Protein AF-A0A2P4XXF3-F1 (afdb_monomer_lite)

Radius of gyration: 25.05 Å; chains: 1; bounding box: 66×56×61 Å

InterPro domains:
  IPR052727 Rab4/Rab5 effector domain-containing protein [PTHR13510] (3-228)

Sequence (342 aa):
VMPSLEDPFRSLVVKWMELDIPFNSTGLIKNRDYIYLEGIGIVKNAAGERFGYSLLHSVNFPQTHALPNRVRGNISFIAYWRQINSNTMEMYATGIIDPVDDGLVRKLVLPVVATLFLGSLDYAYCGQMRKLSFMLERRYAESKTRGAPNKKSTCVTCSAPITGRRLGDFGKSNSTCKLCFGFVCHACKIVRKLTFVDPDLQMTQRKVTFCTGCISEVTSMSAIDIARAKAPNKKSTCVTCSAPITGRRLGDFGKSNSTCKLCFGFVCHACKIVRKLTFVDPDLQMTQRKVTFCTGCISEVTSMSAIDIARAKLLSMKSDTNSS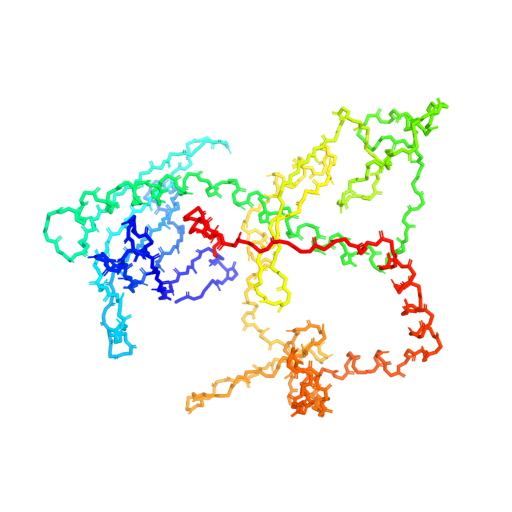GATGYSSSSNLSDISYCG

pLDDT: mean 74.83, std 18.09, range [19.97, 93.81]

Structure (mmCIF, N/CA/C/O backbone):
data_AF-A0A2P4XXF3-F1
#
_entry.id   AF-A0A2P4XXF3-F1
#
loop_
_atom_site.group_PDB
_atom_site.id
_atom_site.type_symbol
_atom_site.label_atom_id
_atom_site.label_alt_id
_atom_site.label_comp_id
_atom_site.label_asym_id
_atom_site.label_entity_id
_atom_site.label_seq_id
_atom_site.pdbx_PDB_ins_code
_atom_site.Cartn_x
_atom_site.Cartn_y
_atom_site.Cartn_z
_atom_site.occupancy
_atom_site.B_iso_or_equiv
_atom_site.auth_seq_id
_atom_site.auth_comp_id
_atom_site.auth_asym_id
_atom_site.auth_atom_id
_atom_site.pdbx_PDB_model_num
ATOM 1 N N . VAL A 1 1 ? -0.485 -13.111 -11.564 1.00 74.81 1 VAL A N 1
ATOM 2 C CA . VAL A 1 1 ? -0.921 -14.003 -10.458 1.00 74.81 1 VAL A CA 1
ATOM 3 C C . VAL A 1 1 ? -1.674 -13.158 -9.450 1.00 74.81 1 VAL A C 1
ATOM 5 O O . VAL A 1 1 ? -1.174 -12.101 -9.092 1.00 74.81 1 VAL A O 1
ATOM 8 N N . MET A 1 2 ? -2.879 -13.571 -9.056 1.00 73.00 2 MET A N 1
ATOM 9 C CA . MET A 1 2 ? -3.703 -12.819 -8.100 1.00 73.00 2 MET A CA 1
ATOM 10 C C . MET A 1 2 ? -3.580 -13.418 -6.694 1.00 73.00 2 MET A C 1
ATOM 12 O O . MET A 1 2 ? -3.470 -14.646 -6.606 1.00 73.00 2 MET A O 1
ATOM 16 N N . PRO A 1 3 ? -3.679 -12.593 -5.635 1.00 75.31 3 PRO A N 1
ATOM 17 C CA . PRO A 1 3 ? -3.774 -13.069 -4.259 1.00 75.31 3 PRO A CA 1
ATOM 18 C C . PRO A 1 3 ? -4.882 -14.109 -4.060 1.00 75.31 3 PRO A C 1
ATOM 20 O O . PRO A 1 3 ? -5.933 -14.038 -4.707 1.00 75.31 3 PRO A O 1
ATOM 23 N N . SER A 1 4 ? -4.661 -15.059 -3.150 1.00 77.12 4 SER A N 1
ATOM 24 C CA . SER A 1 4 ? -5.662 -16.054 -2.739 1.00 77.12 4 SER A CA 1
ATOM 25 C C . SER A 1 4 ? -5.891 -16.038 -1.226 1.00 77.12 4 SER A C 1
ATOM 27 O O . SER A 1 4 ? -5.297 -15.241 -0.508 1.00 77.12 4 SER A O 1
ATOM 29 N N . LEU A 1 5 ? -6.787 -16.889 -0.721 1.00 79.94 5 LEU A N 1
ATOM 30 C CA . LEU A 1 5 ? -7.007 -17.006 0.726 1.00 79.94 5 LEU A CA 1
ATOM 31 C C . LEU A 1 5 ? -5.813 -17.679 1.423 1.00 79.94 5 LEU A C 1
ATOM 33 O O . LEU A 1 5 ? -5.461 -17.323 2.550 1.00 79.94 5 LEU A O 1
ATOM 37 N N . GLU A 1 6 ? -5.185 -18.633 0.742 1.00 83.25 6 GLU A N 1
ATOM 38 C CA . GLU A 1 6 ? -3.998 -19.354 1.196 1.00 83.25 6 GLU A CA 1
ATOM 39 C C . GLU A 1 6 ? -2.783 -18.421 1.190 1.00 83.25 6 GLU A C 1
ATOM 41 O O . GLU A 1 6 ? -2.137 -18.253 2.226 1.00 83.25 6 GLU A O 1
ATOM 46 N N . ASP A 1 7 ? -2.571 -17.731 0.062 1.00 82.38 7 ASP A N 1
ATOM 47 C CA . ASP A 1 7 ? -1.461 -16.807 -0.175 1.00 82.38 7 ASP A CA 1
ATOM 48 C C . ASP A 1 7 ? -1.973 -15.374 -0.463 1.00 82.38 7 ASP A C 1
ATOM 50 O O . ASP A 1 7 ? -1.936 -14.901 -1.607 1.00 82.38 7 ASP A O 1
ATOM 54 N N . PRO A 1 8 ? -2.446 -14.628 0.553 1.00 83.25 8 PRO A N 1
ATOM 55 C CA . PRO A 1 8 ? -3.095 -13.324 0.361 1.00 83.25 8 PRO A CA 1
ATOM 56 C C . PRO A 1 8 ? -2.130 -12.185 0.020 1.00 83.25 8 PRO A C 1
ATOM 58 O O . PRO A 1 8 ? -2.564 -11.109 -0.382 1.00 83.25 8 PRO A O 1
ATOM 61 N N . PHE A 1 9 ? -0.824 -12.409 0.167 1.00 85.50 9 PHE A N 1
ATOM 62 C CA . PHE A 1 9 ? 0.217 -11.443 -0.196 1.00 85.50 9 PHE A CA 1
ATOM 63 C C . PHE A 1 9 ? 0.943 -11.802 -1.492 1.00 85.50 9 PHE A C 1
ATOM 65 O O . PHE A 1 9 ? 1.802 -11.044 -1.928 1.00 85.50 9 PHE A O 1
ATOM 72 N N . ARG A 1 10 ? 0.627 -12.949 -2.108 1.00 86.81 10 ARG A N 1
ATOM 73 C CA . ARG A 1 10 ? 1.283 -13.379 -3.340 1.00 86.81 10 ARG A CA 1
ATOM 74 C C . ARG A 1 10 ? 0.616 -12.716 -4.532 1.00 86.81 10 ARG A C 1
ATOM 76 O O . ARG A 1 10 ? -0.515 -13.047 -4.885 1.00 86.81 10 ARG A O 1
ATOM 83 N N . SER A 1 11 ? 1.332 -11.818 -5.189 1.00 83.56 11 SER A N 1
ATOM 84 C CA . SER A 1 11 ? 0.868 -11.213 -6.431 1.00 83.56 11 SER A CA 1
ATOM 85 C C . SER A 1 11 ? 1.983 -11.176 -7.469 1.00 83.56 11 SER A C 1
ATOM 87 O O . SER A 1 11 ? 3.171 -11.235 -7.157 1.00 83.56 11 SER A O 1
ATOM 89 N N . LEU A 1 12 ? 1.566 -11.169 -8.732 1.00 83.50 12 LEU A N 1
ATOM 90 C CA . LEU A 1 12 ? 2.440 -10.945 -9.874 1.00 83.50 12 LEU A CA 1
ATOM 91 C C . LEU A 1 12 ? 1.660 -10.113 -10.882 1.00 83.50 12 LEU A C 1
ATOM 93 O O . LEU A 1 12 ? 0.684 -10.620 -11.455 1.00 83.50 12 LEU A O 1
ATOM 97 N N . VAL A 1 13 ? 2.050 -8.859 -11.056 1.00 81.88 13 VAL A N 1
ATOM 98 C CA . VAL A 1 13 ? 1.306 -7.864 -11.833 1.00 81.88 13 VAL A CA 1
ATOM 99 C C . VAL A 1 13 ? 2.236 -7.124 -12.783 1.00 81.88 13 VAL A C 1
ATOM 101 O O . VAL A 1 13 ? 3.409 -6.944 -12.486 1.00 81.88 13 VAL A O 1
ATOM 104 N N . VAL A 1 14 ? 1.714 -6.700 -13.932 1.00 82.44 14 VAL A N 1
ATOM 105 C CA . VAL A 1 14 ? 2.425 -5.768 -14.813 1.00 82.44 14 VAL A CA 1
ATOM 106 C C . VAL A 1 14 ? 1.998 -4.359 -14.433 1.00 82.44 14 VAL A C 1
ATOM 108 O O . VAL A 1 14 ? 0.800 -4.088 -14.326 1.00 82.44 14 VAL A O 1
ATOM 111 N N . LYS A 1 15 ? 2.971 -3.479 -14.222 1.00 82.62 15 LYS A N 1
ATOM 112 C CA . LYS A 1 15 ? 2.767 -2.075 -13.881 1.00 82.62 15 LYS A CA 1
ATOM 113 C C . LYS A 1 15 ? 3.472 -1.185 -14.894 1.00 82.62 15 LYS A C 1
ATOM 115 O O . LYS A 1 15 ? 4.491 -1.557 -15.473 1.00 82.62 15 LYS A O 1
ATOM 120 N N . TRP A 1 16 ? 2.908 0.001 -15.070 1.00 86.06 16 TRP A N 1
ATOM 121 C CA . TRP A 1 16 ? 3.552 1.120 -15.737 1.00 86.06 16 TRP A CA 1
ATOM 122 C C . TRP A 1 16 ? 3.805 2.202 -14.691 1.00 86.06 16 TRP A C 1
ATOM 124 O O . TRP A 1 16 ? 2.937 2.465 -13.857 1.00 86.06 16 TRP A O 1
ATOM 134 N N . MET A 1 17 ? 4.991 2.797 -14.718 1.00 83.69 17 MET A N 1
ATOM 135 C CA . MET A 1 17 ? 5.335 3.954 -13.897 1.00 83.69 17 MET A CA 1
ATOM 136 C C . MET A 1 17 ? 6.048 4.998 -14.741 1.00 83.69 17 MET A C 1
ATOM 138 O O . MET A 1 17 ? 6.745 4.664 -15.696 1.00 83.69 17 MET A O 1
ATOM 142 N N . GLU A 1 18 ? 5.934 6.249 -14.326 1.00 85.94 18 GLU A N 1
ATOM 143 C CA . GLU A 1 18 ? 6.691 7.362 -14.875 1.00 85.94 18 GLU A CA 1
ATOM 144 C C . GLU A 1 18 ? 7.477 8.015 -13.743 1.00 85.94 18 GLU A C 1
ATOM 146 O O . GLU A 1 18 ? 6.932 8.283 -12.672 1.00 85.94 18 GLU A O 1
ATOM 151 N N . LEU A 1 19 ? 8.768 8.234 -13.970 1.00 83.56 19 LEU A N 1
ATOM 152 C CA . LEU A 1 19 ? 9.596 9.050 -13.099 1.00 83.56 19 LEU A CA 1
ATOM 153 C C . LEU A 1 19 ? 9.533 10.490 -13.586 1.00 83.56 19 LEU A C 1
ATOM 155 O O . LEU A 1 19 ? 9.929 10.774 -14.720 1.00 83.56 19 LEU A O 1
ATOM 159 N N . ASP A 1 20 ? 9.078 11.376 -12.705 1.00 81.88 20 ASP A N 1
ATOM 160 C CA . ASP A 1 20 ? 9.163 12.811 -12.934 1.00 81.88 20 ASP A CA 1
ATOM 161 C C . ASP A 1 20 ? 10.593 13.281 -12.689 1.00 81.88 20 ASP A C 1
ATOM 163 O O . ASP A 1 20 ? 11.127 13.188 -11.579 1.00 81.88 20 ASP A O 1
ATOM 167 N N . ILE A 1 21 ? 11.244 13.724 -13.756 1.00 83.00 21 ILE A N 1
ATOM 168 C CA . ILE A 1 21 ? 12.638 14.145 -13.717 1.00 83.00 21 ILE A CA 1
ATOM 169 C C . ILE A 1 21 ? 12.666 15.668 -13.618 1.00 83.00 21 ILE A C 1
ATOM 171 O O . ILE A 1 21 ? 11.938 16.345 -14.352 1.00 83.00 21 ILE A O 1
ATOM 175 N N . PRO A 1 22 ? 13.525 16.241 -12.752 1.00 80.69 22 PRO A N 1
ATOM 176 C CA . PRO A 1 22 ? 13.714 17.681 -12.700 1.00 80.69 22 PRO A CA 1
ATOM 177 C C . PRO A 1 22 ? 13.915 18.278 -14.097 1.00 80.69 22 PRO A C 1
ATOM 179 O O . PRO A 1 22 ? 14.612 17.705 -14.933 1.00 80.69 22 PRO A O 1
ATOM 182 N N . PHE A 1 23 ? 13.315 19.446 -14.325 1.00 78.56 23 PHE A N 1
ATOM 183 C CA . PHE A 1 23 ? 13.314 20.172 -15.600 1.00 78.56 23 PHE A CA 1
ATOM 184 C C . PHE A 1 23 ? 12.482 19.555 -16.735 1.00 78.56 23 PHE A C 1
ATOM 186 O O . PHE A 1 23 ? 12.520 20.088 -17.843 1.00 78.56 23 PHE A O 1
ATOM 193 N N . ASN A 1 24 ? 11.659 18.532 -16.490 1.00 75.94 24 ASN A N 1
ATOM 194 C CA . ASN A 1 24 ? 10.713 18.038 -17.500 1.00 75.94 24 ASN A CA 1
ATOM 195 C C . ASN A 1 24 ? 9.749 19.131 -18.014 1.00 75.94 24 ASN A C 1
ATOM 197 O O . ASN A 1 24 ? 9.485 19.231 -19.210 1.00 75.94 24 ASN A O 1
ATOM 201 N N . SER A 1 25 ? 9.320 20.049 -17.141 1.00 76.00 25 SER A N 1
ATOM 202 C CA . SER A 1 25 ? 8.480 21.202 -17.509 1.00 76.00 25 SER A CA 1
ATOM 203 C C . SER A 1 25 ? 9.143 22.196 -18.472 1.00 76.00 25 SER A C 1
ATOM 205 O O . SER A 1 25 ? 8.449 22.998 -19.091 1.00 76.00 25 SER A O 1
ATOM 207 N N . THR A 1 26 ? 10.471 22.148 -18.624 1.00 77.50 26 THR A N 1
ATOM 208 C CA . THR A 1 26 ? 11.220 23.013 -19.553 1.00 77.50 26 THR A CA 1
ATOM 209 C C . THR A 1 26 ? 11.211 22.493 -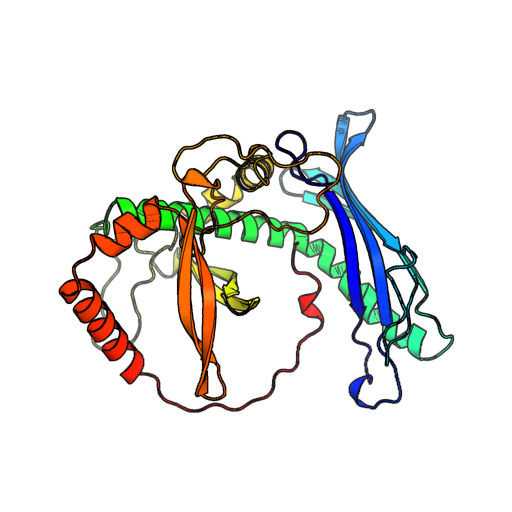20.992 1.00 77.50 26 THR A C 1
ATOM 211 O O . THR A 1 26 ? 11.648 23.198 -21.897 1.00 77.50 26 THR A O 1
ATOM 214 N N . GLY A 1 27 ? 10.758 21.252 -21.217 1.00 75.25 27 GLY A N 1
ATOM 215 C CA . GLY A 1 27 ? 10.785 20.581 -22.521 1.00 75.25 27 GLY A CA 1
ATOM 216 C C . GLY A 1 27 ? 12.171 20.101 -22.974 1.00 75.25 27 GLY A C 1
ATOM 217 O O . GLY A 1 27 ? 12.269 19.379 -23.965 1.00 75.25 27 GLY A O 1
ATOM 218 N N . LEU A 1 28 ? 13.239 20.452 -22.246 1.00 77.38 28 LEU A N 1
ATOM 219 C CA . LEU A 1 28 ? 14.619 20.048 -22.547 1.00 77.38 28 LEU A CA 1
ATOM 220 C C . LEU A 1 28 ? 14.933 18.615 -22.101 1.00 77.38 28 LEU A C 1
ATOM 222 O O . LEU A 1 28 ? 15.822 17.971 -22.653 1.00 77.38 28 LEU A O 1
ATOM 226 N N . ILE A 1 29 ? 14.215 18.115 -21.094 1.00 82.06 29 ILE A N 1
ATOM 227 C CA . ILE A 1 29 ? 14.397 16.780 -20.523 1.00 82.06 29 ILE A CA 1
ATOM 228 C C . ILE A 1 29 ? 13.070 16.043 -20.617 1.00 82.06 29 ILE A C 1
ATOM 230 O O . ILE A 1 29 ? 12.044 16.566 -20.208 1.00 82.06 29 ILE A O 1
ATOM 234 N N . LYS A 1 30 ? 13.086 14.823 -21.154 1.00 84.62 30 LYS A N 1
ATOM 235 C CA . LYS A 1 30 ? 11.904 13.954 -21.186 1.00 84.62 30 LYS A CA 1
ATOM 236 C C . LYS A 1 30 ? 11.837 13.096 -19.925 1.00 84.62 30 LYS A C 1
ATOM 238 O O . LYS A 1 30 ? 12.867 12.576 -19.479 1.00 84.62 30 LYS A O 1
ATOM 243 N N . ASN A 1 31 ? 10.631 12.874 -19.408 1.00 86.94 31 ASN A N 1
ATOM 244 C CA . ASN A 1 31 ? 10.403 11.891 -18.349 1.00 86.94 31 ASN A CA 1
ATOM 245 C C . ASN A 1 31 ? 10.728 10.467 -18.806 1.00 86.94 31 ASN A C 1
ATOM 247 O O . ASN A 1 31 ? 10.657 10.138 -19.998 1.00 86.94 31 ASN A O 1
ATOM 251 N N . ARG A 1 32 ? 11.091 9.621 -17.834 1.00 87.31 32 ARG A N 1
ATOM 252 C CA . ARG A 1 32 ? 11.344 8.199 -18.077 1.00 87.31 32 ARG A CA 1
ATOM 253 C C . ARG A 1 32 ? 10.149 7.380 -17.649 1.00 87.31 32 ARG A C 1
ATOM 255 O O . ARG A 1 32 ? 9.723 7.478 -16.500 1.00 87.31 32 ARG A O 1
ATOM 262 N N . ASP A 1 33 ? 9.645 6.560 -18.557 1.00 87.75 33 ASP A N 1
ATOM 263 C CA . ASP A 1 33 ? 8.618 5.581 -18.239 1.00 87.75 33 ASP A CA 1
ATOM 264 C C . ASP A 1 33 ? 9.214 4.174 -18.158 1.00 87.75 33 ASP A C 1
ATOM 266 O O . ASP A 1 33 ? 10.218 3.861 -18.796 1.00 87.75 33 ASP A O 1
ATOM 270 N N . TYR A 1 34 ? 8.606 3.326 -17.335 1.00 85.81 34 TYR A N 1
ATOM 271 C CA . TYR A 1 34 ? 9.040 1.952 -17.117 1.00 85.81 34 TYR A CA 1
ATOM 272 C C . TYR A 1 34 ? 7.822 1.044 -17.123 1.00 85.81 34 TYR A C 1
ATOM 274 O O . TYR A 1 34 ? 6.825 1.317 -16.450 1.00 85.81 34 TYR A O 1
ATOM 282 N N . ILE A 1 35 ? 7.921 -0.064 -17.855 1.00 86.31 35 ILE A N 1
ATOM 283 C CA . ILE A 1 35 ? 6.955 -1.159 -17.792 1.00 86.31 35 ILE A CA 1
ATOM 284 C C . ILE A 1 35 ? 7.655 -2.356 -17.189 1.00 86.31 35 ILE A C 1
ATOM 286 O O . ILE A 1 35 ? 8.656 -2.832 -17.718 1.00 86.31 35 ILE A O 1
ATOM 290 N N . TYR A 1 36 ? 7.129 -2.832 -16.069 1.00 84.19 36 TYR A N 1
ATOM 291 C CA . TYR A 1 36 ? 7.769 -3.872 -15.287 1.00 84.19 36 TYR A CA 1
ATOM 292 C C . TYR A 1 36 ? 6.758 -4.868 -14.744 1.00 84.19 36 TYR A C 1
ATOM 294 O O . TYR A 1 36 ? 5.594 -4.562 -14.480 1.00 84.19 36 TYR A O 1
ATOM 302 N N . LEU A 1 37 ? 7.236 -6.091 -14.579 1.00 87.38 37 LEU A N 1
ATOM 303 C CA . LEU A 1 37 ? 6.595 -7.119 -13.792 1.00 87.38 37 LEU A CA 1
ATOM 304 C C . LEU A 1 37 ? 6.981 -6.903 -12.329 1.00 87.38 37 LEU A C 1
ATOM 306 O O . LEU A 1 37 ? 8.165 -6.853 -12.011 1.00 87.38 37 LEU A O 1
ATOM 310 N N . GLU A 1 38 ? 5.997 -6.805 -11.447 1.00 86.81 38 GLU A N 1
ATOM 311 C CA . GLU A 1 38 ? 6.191 -6.796 -10.002 1.00 86.81 38 GLU A CA 1
ATOM 312 C C . GLU A 1 38 ? 5.678 -8.105 -9.414 1.00 86.81 38 GLU A C 1
ATOM 314 O O . GLU A 1 38 ? 4.503 -8.446 -9.571 1.00 86.81 38 GLU A O 1
ATOM 319 N N . GLY A 1 39 ? 6.560 -8.829 -8.734 1.00 87.25 39 GLY A N 1
ATOM 320 C CA . GLY A 1 39 ? 6.238 -9.999 -7.937 1.00 87.25 39 GLY A CA 1
ATOM 321 C C . GLY A 1 39 ? 6.475 -9.718 -6.463 1.00 87.25 39 GLY A C 1
ATOM 322 O O . GLY A 1 39 ? 7.607 -9.458 -6.066 1.00 87.25 39 GLY A O 1
ATOM 323 N N . ILE A 1 40 ? 5.432 -9.841 -5.647 1.00 88.62 40 ILE A N 1
ATOM 324 C CA . ILE A 1 40 ? 5.541 -9.755 -4.188 1.00 88.62 40 ILE A CA 1
ATOM 325 C C . ILE A 1 40 ? 5.032 -11.033 -3.537 1.00 88.62 40 ILE A C 1
ATOM 327 O O . ILE A 1 40 ? 4.178 -11.742 -4.083 1.00 88.62 40 ILE A O 1
ATOM 331 N N . GLY A 1 41 ? 5.549 -11.328 -2.352 1.00 89.62 41 GLY A N 1
ATOM 332 C CA . GLY A 1 41 ? 5.080 -12.462 -1.577 1.00 89.62 41 GLY A CA 1
ATOM 333 C C . GLY A 1 41 ? 5.882 -12.701 -0.313 1.00 89.62 41 GLY A C 1
ATOM 334 O O . GLY A 1 41 ? 6.680 -11.872 0.122 1.00 89.62 41 GLY A O 1
ATOM 335 N N . ILE A 1 42 ? 5.636 -13.865 0.283 1.00 90.19 42 ILE A N 1
ATOM 336 C CA . ILE A 1 42 ? 6.347 -14.347 1.462 1.00 90.19 42 ILE A CA 1
ATOM 337 C C . ILE A 1 42 ? 6.925 -15.715 1.126 1.00 90.19 42 ILE A C 1
ATOM 339 O O . ILE A 1 42 ? 6.216 -16.581 0.616 1.00 90.19 42 ILE A O 1
ATOM 343 N N . VAL A 1 43 ? 8.200 -15.911 1.435 1.00 89.75 43 VAL A N 1
ATOM 344 C CA . VAL A 1 43 ? 8.898 -17.195 1.316 1.00 89.75 43 VAL A CA 1
ATOM 345 C C . VAL A 1 43 ? 9.457 -17.615 2.668 1.00 89.75 43 VAL A C 1
ATOM 347 O O . VAL A 1 43 ? 9.558 -16.808 3.595 1.00 89.75 43 VAL A O 1
ATOM 350 N N . LYS A 1 44 ? 9.802 -18.897 2.786 1.00 90.25 44 LYS A N 1
ATOM 351 C CA . LYS A 1 44 ? 10.531 -19.432 3.935 1.00 90.25 44 LYS A CA 1
ATOM 352 C C . LYS A 1 44 ? 11.870 -19.990 3.481 1.00 90.25 44 LYS A C 1
ATOM 354 O O . LYS A 1 44 ? 11.928 -20.613 2.423 1.00 90.25 44 LYS A O 1
ATOM 359 N N . ASN A 1 45 ? 12.921 -19.772 4.264 1.00 86.81 45 ASN A N 1
ATOM 360 C CA . ASN A 1 45 ? 14.199 -20.445 4.034 1.00 86.81 45 ASN A CA 1
ATOM 361 C C . ASN A 1 45 ? 14.177 -21.882 4.592 1.00 86.81 45 ASN A C 1
ATOM 363 O O . ASN A 1 45 ? 13.191 -22.317 5.191 1.00 86.81 45 ASN A O 1
ATOM 367 N N . ALA A 1 46 ? 15.283 -22.611 4.422 1.00 90.69 46 ALA A N 1
ATOM 368 C CA . ALA A 1 46 ? 15.437 -23.973 4.940 1.00 90.69 46 ALA A CA 1
ATOM 369 C C . ALA A 1 46 ? 15.323 -24.062 6.477 1.00 90.69 46 ALA A C 1
ATOM 371 O O . ALA A 1 46 ? 14.869 -25.076 6.996 1.00 90.69 46 ALA A O 1
ATOM 372 N N . ALA A 1 47 ? 15.668 -22.990 7.197 1.00 88.69 47 ALA A N 1
ATOM 373 C CA . ALA A 1 47 ? 15.503 -22.882 8.648 1.00 88.69 47 ALA A CA 1
ATOM 374 C C . ALA A 1 47 ? 14.062 -22.523 9.078 1.00 88.69 47 ALA A C 1
ATOM 376 O O . ALA A 1 47 ? 13.776 -22.405 10.267 1.00 88.69 47 ALA A O 1
ATOM 377 N N . GLY A 1 48 ? 13.138 -22.337 8.128 1.00 86.38 48 GLY A N 1
ATOM 378 C CA . GLY A 1 48 ? 11.742 -21.978 8.384 1.00 86.38 48 GLY A CA 1
ATOM 379 C C . GLY A 1 48 ? 11.495 -20.488 8.645 1.00 86.38 48 GLY A C 1
ATOM 380 O O . GLY A 1 48 ? 10.350 -20.092 8.890 1.00 86.38 48 GLY A O 1
ATOM 381 N N . GLU A 1 49 ? 12.527 -19.649 8.558 1.00 88.12 49 GLU A N 1
ATOM 382 C CA . GLU A 1 49 ? 12.426 -18.203 8.740 1.00 88.12 49 GLU A CA 1
ATOM 383 C C . GLU A 1 49 ? 11.665 -17.561 7.584 1.00 88.12 49 GLU A C 1
ATOM 385 O O . GLU A 1 49 ? 11.849 -17.925 6.422 1.00 88.12 49 GLU A O 1
ATOM 390 N N . ARG A 1 50 ? 10.805 -16.589 7.901 1.00 87.62 50 ARG A N 1
ATOM 391 C CA . ARG A 1 50 ? 9.936 -15.927 6.922 1.00 87.62 50 ARG A CA 1
ATOM 392 C C . ARG A 1 50 ? 10.591 -14.672 6.363 1.00 87.62 50 ARG A C 1
ATOM 394 O O . ARG A 1 50 ? 11.002 -13.802 7.129 1.00 87.62 50 ARG A O 1
ATOM 401 N N . PHE A 1 51 ? 10.552 -14.547 5.042 1.00 90.38 51 PHE A N 1
ATOM 402 C CA . PHE A 1 51 ? 11.013 -13.376 4.309 1.00 90.38 51 PHE A CA 1
ATOM 403 C C . PHE A 1 51 ? 9.883 -12.830 3.450 1.00 90.38 51 PHE A C 1
ATOM 405 O O . PHE A 1 51 ? 9.279 -13.573 2.675 1.00 90.38 51 PHE A O 1
ATOM 412 N N . GLY A 1 52 ? 9.602 -11.537 3.574 1.00 90.81 52 GLY A N 1
ATOM 413 C CA . GLY A 1 52 ? 8.862 -10.823 2.539 1.00 90.81 52 GLY A CA 1
ATOM 414 C C . GLY A 1 52 ? 9.799 -10.545 1.371 1.00 90.81 52 GLY A C 1
ATOM 415 O O . GLY A 1 52 ? 10.964 -10.237 1.606 1.00 90.81 52 GLY A O 1
ATOM 416 N N . TYR A 1 53 ? 9.318 -10.635 0.136 1.00 90.69 53 TYR A N 1
ATOM 417 C CA . TYR A 1 53 ? 10.085 -10.235 -1.041 1.00 90.69 53 TYR A CA 1
ATOM 418 C C . TYR A 1 53 ? 9.265 -9.314 -1.941 1.00 90.69 53 TYR A C 1
ATOM 420 O O . TYR A 1 53 ? 8.038 -9.419 -2.012 1.00 90.69 53 TYR A O 1
ATOM 428 N N . SER A 1 54 ? 9.972 -8.437 -2.645 1.00 90.19 54 SER A N 1
ATOM 429 C CA . SER A 1 54 ? 9.467 -7.637 -3.752 1.00 90.19 54 SER A CA 1
ATOM 430 C C . SER A 1 54 ? 10.500 -7.659 -4.868 1.00 90.19 54 SER A C 1
ATOM 432 O O . SER A 1 54 ? 11.654 -7.295 -4.658 1.00 90.19 54 SER A O 1
ATOM 434 N N . LEU A 1 55 ? 10.093 -8.133 -6.037 1.00 91.06 55 LEU A N 1
ATOM 435 C CA . LEU A 1 55 ? 10.900 -8.186 -7.246 1.00 91.06 55 LEU A CA 1
ATOM 436 C C . LEU A 1 55 ? 10.210 -7.337 -8.303 1.00 91.06 55 LEU A C 1
ATOM 438 O O . LEU A 1 55 ? 9.042 -7.566 -8.600 1.00 91.06 55 LEU A O 1
ATOM 442 N N . LEU A 1 56 ? 10.936 -6.401 -8.896 1.00 89.31 56 LEU A N 1
ATOM 443 C CA . LEU A 1 56 ? 10.480 -5.608 -10.024 1.00 89.31 56 LEU A CA 1
ATOM 444 C C . LEU A 1 56 ? 11.461 -5.827 -11.169 1.00 89.31 56 LEU A C 1
ATOM 446 O O . LEU A 1 56 ? 12.661 -5.661 -10.980 1.00 89.31 56 LEU A O 1
ATOM 450 N N . HIS A 1 57 ? 10.984 -6.189 -12.353 1.00 90.50 57 HIS A N 1
ATOM 451 C CA . HIS A 1 57 ? 11.850 -6.360 -13.518 1.00 90.50 57 HIS A CA 1
ATOM 452 C C . HIS A 1 57 ? 11.159 -5.872 -14.782 1.00 90.50 57 HIS A C 1
ATOM 454 O O . HIS A 1 57 ? 9.992 -6.191 -15.012 1.00 90.50 57 HIS A O 1
ATOM 460 N N . SER A 1 58 ? 11.867 -5.092 -15.593 1.00 88.69 58 SER A N 1
ATOM 461 C CA . SER A 1 58 ? 11.311 -4.535 -16.826 1.00 88.69 58 SER A CA 1
ATOM 462 C C . SER A 1 58 ? 10.949 -5.624 -17.822 1.00 88.69 58 SER A C 1
ATOM 464 O O . SER A 1 58 ? 11.645 -6.627 -17.952 1.00 88.69 58 SER A O 1
ATOM 466 N N . VAL A 1 59 ? 9.833 -5.433 -18.516 1.00 87.88 59 VAL A N 1
ATOM 467 C CA . VAL A 1 59 ? 9.321 -6.385 -19.503 1.00 87.88 59 VAL A CA 1
ATOM 468 C C . VAL A 1 59 ? 8.894 -5.650 -20.762 1.00 87.88 59 VAL A C 1
ATOM 470 O O . VAL A 1 59 ? 8.342 -4.555 -20.696 1.00 87.88 59 VAL A O 1
ATOM 473 N N . ASN A 1 60 ? 9.111 -6.289 -21.909 1.00 82.94 60 ASN A N 1
ATOM 474 C CA . ASN A 1 60 ? 8.753 -5.757 -23.218 1.00 82.94 60 ASN A CA 1
ATOM 475 C C . ASN A 1 60 ? 7.899 -6.787 -23.963 1.00 82.94 60 ASN A C 1
ATOM 477 O O . ASN A 1 60 ? 8.293 -7.946 -24.095 1.00 82.94 60 ASN A O 1
ATOM 481 N N . PHE A 1 61 ? 6.722 -6.376 -24.431 1.00 80.94 61 PHE A N 1
ATOM 482 C CA . PHE A 1 61 ? 5.806 -7.209 -25.215 1.00 80.94 61 PHE A CA 1
ATOM 483 C C . PHE A 1 61 ? 5.004 -6.338 -26.203 1.00 80.94 61 PHE A C 1
ATOM 485 O O . PHE A 1 61 ? 4.956 -5.125 -26.030 1.00 80.94 61 PHE A O 1
ATOM 492 N N . PRO A 1 62 ? 4.373 -6.885 -27.259 1.00 75.88 62 PRO A N 1
ATOM 493 C CA . PRO A 1 62 ? 3.808 -6.073 -28.350 1.00 75.88 62 PRO A CA 1
ATOM 494 C C . PRO A 1 62 ? 2.836 -4.958 -27.922 1.00 75.88 62 PRO A C 1
ATOM 496 O O . PRO A 1 62 ? 2.748 -3.916 -28.563 1.00 75.88 62 PRO A O 1
ATOM 499 N N . GLN A 1 63 ? 2.121 -5.146 -26.815 1.00 80.19 63 GLN A N 1
ATOM 500 C CA . GLN A 1 63 ? 1.171 -4.179 -26.269 1.00 80.19 63 GLN A CA 1
ATOM 501 C C . GLN A 1 63 ? 1.849 -2.991 -25.546 1.00 80.19 63 GLN A C 1
ATOM 503 O O . GLN A 1 63 ? 1.192 -1.981 -25.298 1.00 80.19 63 GLN A O 1
ATOM 508 N N . THR A 1 64 ? 3.147 -3.069 -25.230 1.00 77.88 64 THR A N 1
ATOM 509 C CA . THR A 1 64 ? 3.918 -2.059 -24.476 1.00 77.88 64 THR A CA 1
ATOM 510 C C . THR A 1 64 ? 4.644 -1.069 -25.385 1.00 77.88 64 THR A C 1
ATOM 512 O O . THR A 1 64 ? 5.850 -0.849 -25.233 1.00 77.88 64 THR A O 1
ATOM 515 N N . HIS A 1 65 ? 3.923 -0.491 -26.345 1.00 79.75 65 HIS A N 1
ATOM 516 C CA . HIS A 1 65 ? 4.481 0.474 -27.293 1.00 79.75 65 HIS A CA 1
ATOM 517 C C . HIS A 1 65 ? 5.082 1.704 -26.589 1.00 79.75 65 HIS A C 1
ATOM 519 O O . HIS A 1 65 ? 4.739 2.034 -25.447 1.00 79.75 65 HIS A O 1
ATOM 525 N N . ALA A 1 66 ? 6.022 2.362 -27.267 1.00 82.94 66 ALA A N 1
ATOM 526 C CA . ALA A 1 66 ? 6.619 3.596 -26.777 1.00 82.94 66 ALA A CA 1
ATOM 527 C C . ALA A 1 66 ? 5.568 4.714 -26.757 1.00 82.94 66 ALA A C 1
ATOM 529 O O . ALA A 1 66 ? 4.808 4.882 -27.712 1.00 82.94 66 ALA A O 1
ATOM 530 N N . LEU A 1 67 ? 5.533 5.473 -25.663 1.00 82.69 67 LEU A N 1
ATOM 531 C CA . LEU A 1 67 ? 4.633 6.610 -25.514 1.00 82.69 67 LEU A CA 1
ATOM 532 C C . LEU A 1 67 ? 5.311 7.895 -26.010 1.00 82.69 67 LEU A C 1
ATOM 534 O O . LEU A 1 67 ? 6.515 8.070 -25.807 1.00 82.69 67 LEU A O 1
ATOM 538 N N . PRO A 1 68 ? 4.562 8.829 -26.626 1.00 85.12 68 PRO A N 1
ATOM 539 C CA . PRO A 1 68 ? 5.121 10.112 -27.030 1.00 85.12 68 PRO A CA 1
ATOM 540 C C . PRO A 1 68 ? 5.586 10.925 -25.810 1.00 85.12 68 PRO A C 1
ATOM 542 O O . PRO A 1 68 ? 5.025 10.826 -24.712 1.00 85.12 68 PRO A O 1
ATOM 545 N N . ASN A 1 69 ? 6.608 11.760 -26.025 1.00 84.69 69 ASN A N 1
ATOM 546 C CA . ASN A 1 69 ? 7.217 12.658 -25.029 1.00 84.69 69 ASN A CA 1
ATOM 547 C C . ASN A 1 69 ? 7.835 11.970 -23.799 1.00 84.69 69 ASN A C 1
ATOM 549 O O . ASN A 1 69 ? 8.063 12.618 -22.782 1.00 84.69 69 ASN A O 1
ATOM 553 N N . ARG A 1 70 ? 8.142 10.675 -23.895 1.00 86.94 70 ARG A N 1
ATOM 554 C CA . ARG A 1 70 ? 8.788 9.884 -22.841 1.00 86.94 70 ARG A CA 1
ATOM 555 C C . ARG A 1 70 ? 9.913 9.048 -23.421 1.00 86.94 70 ARG A C 1
ATOM 557 O O . ARG A 1 70 ? 9.934 8.772 -24.620 1.00 86.94 70 ARG A O 1
ATOM 564 N N . VAL A 1 71 ? 10.841 8.655 -22.559 1.00 88.75 71 VAL A N 1
ATOM 565 C CA . VAL A 1 71 ? 11.905 7.705 -22.890 1.00 88.75 71 VAL A CA 1
ATOM 566 C C . VAL A 1 71 ? 11.697 6.446 -22.055 1.00 88.75 71 VAL A C 1
ATOM 568 O O . VAL A 1 71 ? 11.640 6.525 -20.830 1.00 88.75 71 VAL A O 1
ATOM 571 N N . ARG A 1 72 ? 11.579 5.290 -22.715 1.00 89.25 72 ARG A N 1
ATOM 572 C CA . ARG A 1 72 ? 11.426 4.000 -22.034 1.00 89.25 72 ARG A CA 1
ATOM 573 C C . ARG A 1 72 ? 12.758 3.584 -21.428 1.00 89.25 72 ARG A C 1
ATOM 575 O O . ARG A 1 72 ? 13.687 3.284 -22.171 1.00 89.25 72 ARG A O 1
ATOM 582 N N . GLY A 1 73 ? 12.828 3.552 -20.102 1.00 88.38 73 GLY A N 1
ATOM 583 C CA . GLY A 1 73 ? 13.979 3.038 -19.365 1.00 88.38 73 GLY A CA 1
ATOM 584 C C . GLY A 1 73 ? 13.834 1.561 -18.998 1.00 88.38 73 GLY A C 1
ATOM 585 O O . GLY A 1 73 ? 12.751 0.979 -19.111 1.00 88.38 73 GLY A O 1
ATOM 586 N N . ASN A 1 74 ? 14.923 0.969 -18.502 1.00 89.56 74 ASN A N 1
ATOM 587 C CA . ASN A 1 74 ? 14.925 -0.374 -17.922 1.00 89.56 74 ASN A CA 1
ATOM 588 C C . ASN A 1 74 ? 15.292 -0.324 -16.437 1.00 89.56 74 ASN A C 1
ATOM 590 O O . ASN A 1 74 ? 16.216 0.365 -16.013 1.00 89.56 74 ASN A O 1
ATOM 594 N N . ILE A 1 75 ? 14.571 -1.104 -15.645 1.00 88.94 75 ILE A N 1
ATOM 595 C CA . ILE A 1 75 ? 14.774 -1.300 -14.212 1.00 88.94 75 ILE A CA 1
ATOM 596 C C . ILE A 1 75 ? 14.738 -2.776 -13.844 1.00 88.94 75 ILE A C 1
ATOM 598 O O . ILE A 1 75 ? 13.933 -3.548 -14.373 1.00 88.94 75 ILE A O 1
ATOM 602 N N . SER A 1 76 ? 15.572 -3.140 -12.877 1.00 90.75 76 SER A N 1
ATOM 603 C CA . SER A 1 76 ? 15.505 -4.412 -12.172 1.00 90.75 76 SER A CA 1
ATOM 604 C C . SER A 1 76 ? 15.832 -4.183 -10.703 1.00 90.75 76 SER A C 1
ATOM 606 O O . SER A 1 76 ? 16.939 -3.765 -10.379 1.00 90.75 76 SER A O 1
ATOM 608 N N . PHE A 1 77 ? 14.888 -4.476 -9.817 1.00 90.38 77 PHE A N 1
ATOM 609 C CA . PHE A 1 77 ? 14.997 -4.272 -8.378 1.00 90.38 77 PHE A CA 1
ATOM 610 C C . PHE A 1 77 ? 14.579 -5.522 -7.625 1.00 90.38 77 PHE A C 1
ATOM 612 O O . PHE A 1 77 ? 13.602 -6.176 -7.982 1.00 90.38 77 PHE A O 1
ATOM 619 N N . ILE A 1 78 ? 15.287 -5.819 -6.544 1.00 90.44 78 ILE A N 1
ATOM 620 C CA . ILE A 1 78 ? 14.878 -6.822 -5.573 1.00 90.44 78 ILE A CA 1
ATOM 621 C C . ILE A 1 78 ? 15.032 -6.256 -4.168 1.00 90.44 78 ILE A C 1
ATOM 623 O O . ILE A 1 78 ? 16.049 -5.653 -3.830 1.00 90.44 78 ILE A O 1
ATOM 627 N N . ALA A 1 79 ? 14.014 -6.471 -3.347 1.00 90.38 79 ALA A N 1
ATOM 628 C CA . ALA A 1 79 ? 14.028 -6.175 -1.930 1.00 90.38 79 ALA A CA 1
ATOM 629 C C . ALA A 1 79 ? 13.522 -7.385 -1.149 1.00 90.38 79 ALA A C 1
ATOM 631 O O . ALA A 1 79 ? 12.584 -8.066 -1.575 1.00 90.38 79 ALA A O 1
ATOM 632 N N . TYR A 1 80 ? 14.131 -7.643 0.001 1.00 91.19 80 TYR A N 1
ATOM 633 C CA . TYR A 1 80 ? 13.636 -8.617 0.956 1.00 91.19 80 TYR A CA 1
ATOM 634 C C . TYR A 1 80 ? 13.640 -8.061 2.371 1.00 91.19 80 TYR A C 1
ATOM 636 O O . TYR A 1 80 ? 14.497 -7.269 2.763 1.00 91.19 80 TYR A O 1
ATOM 644 N N . TRP A 1 81 ? 12.661 -8.521 3.139 1.00 91.00 81 TRP A N 1
ATOM 645 C CA . TRP A 1 81 ? 12.436 -8.128 4.517 1.00 91.00 81 TRP A CA 1
ATOM 646 C C . TRP A 1 81 ? 12.491 -9.347 5.420 1.00 91.00 81 TRP A C 1
ATOM 648 O O . TRP A 1 81 ? 11.734 -10.301 5.219 1.00 91.00 81 TRP A O 1
ATOM 658 N N . ARG A 1 82 ? 13.339 -9.290 6.445 1.00 90.06 82 ARG A N 1
ATOM 659 C CA . ARG A 1 82 ? 13.469 -10.327 7.469 1.00 90.06 82 ARG A CA 1
ATOM 660 C C . ARG A 1 82 ? 12.991 -9.785 8.805 1.00 90.06 82 ARG A C 1
ATOM 662 O O . ARG A 1 82 ? 13.439 -8.738 9.262 1.00 90.06 82 ARG A O 1
ATOM 669 N N . GLN A 1 83 ? 12.089 -10.507 9.456 1.00 85.81 83 GLN A N 1
ATOM 670 C CA . GLN A 1 83 ? 11.697 -10.176 10.820 1.00 85.81 83 GLN A CA 1
ATOM 671 C C . GLN A 1 83 ? 12.778 -10.662 11.793 1.00 85.81 83 GLN A C 1
ATOM 673 O O . GLN A 1 83 ? 13.027 -11.861 11.862 1.00 85.81 83 GLN A O 1
ATOM 678 N N . ILE A 1 84 ? 13.388 -9.743 12.545 1.00 86.56 84 ILE A N 1
ATOM 679 C CA . ILE A 1 84 ? 14.383 -10.079 13.577 1.00 86.56 84 ILE A CA 1
ATOM 680 C C . ILE A 1 84 ? 13.690 -10.241 14.933 1.00 86.56 84 ILE A C 1
ATOM 682 O O . ILE A 1 84 ? 13.914 -11.223 15.628 1.00 86.56 84 ILE A O 1
ATOM 686 N N . ASN A 1 85 ? 12.800 -9.304 15.282 1.00 83.94 85 ASN A N 1
ATOM 687 C CA . ASN A 1 85 ? 12.064 -9.290 16.550 1.00 83.94 85 ASN A CA 1
ATOM 688 C C . ASN A 1 85 ? 10.568 -9.018 16.320 1.00 83.94 85 ASN A C 1
ATOM 690 O O . ASN A 1 85 ? 10.119 -8.757 15.202 1.00 83.94 85 ASN A O 1
ATOM 694 N N . SER A 1 86 ? 9.770 -9.027 17.391 1.00 77.94 86 SER A N 1
ATOM 695 C CA . SER A 1 86 ? 8.319 -8.781 17.336 1.00 77.94 86 SER A CA 1
ATOM 696 C C . SER A 1 86 ? 7.932 -7.454 16.664 1.00 77.94 86 SER A C 1
ATOM 698 O O . SER A 1 86 ? 6.887 -7.395 16.022 1.00 77.94 86 SER A O 1
ATOM 700 N N . ASN A 1 87 ? 8.779 -6.423 16.757 1.00 80.62 87 ASN A N 1
ATOM 701 C CA . ASN A 1 87 ? 8.535 -5.097 16.179 1.00 80.62 87 ASN A CA 1
ATOM 702 C C . ASN A 1 87 ? 9.741 -4.538 15.400 1.00 80.62 87 ASN A C 1
ATOM 704 O O . ASN A 1 87 ? 9.852 -3.329 15.206 1.00 80.62 87 ASN A O 1
ATOM 708 N N . THR A 1 88 ? 10.667 -5.405 14.982 1.00 85.12 88 THR A N 1
ATOM 709 C CA . THR A 1 88 ? 11.879 -5.000 14.257 1.00 85.12 88 THR A CA 1
ATOM 710 C C . THR A 1 88 ? 12.070 -5.883 13.039 1.00 85.12 88 THR A C 1
ATOM 712 O O . THR A 1 88 ? 12.010 -7.113 13.125 1.00 85.12 88 THR A O 1
ATOM 715 N N . MET A 1 89 ? 12.310 -5.237 11.907 1.00 86.94 89 MET A N 1
ATOM 716 C CA . MET A 1 89 ? 12.500 -5.866 10.614 1.00 86.94 89 MET A CA 1
ATOM 717 C C . MET A 1 89 ? 13.740 -5.270 9.967 1.00 86.94 89 MET A C 1
ATOM 719 O O . MET A 1 89 ? 13.951 -4.061 10.024 1.00 86.94 89 MET A O 1
ATOM 723 N N . GLU A 1 90 ? 14.544 -6.129 9.367 1.00 90.19 90 GLU A N 1
ATOM 724 C CA . GLU A 1 90 ? 15.668 -5.746 8.531 1.00 90.19 90 GLU A CA 1
ATOM 725 C C . GLU A 1 90 ? 15.236 -5.798 7.071 1.00 90.19 90 GLU A C 1
ATOM 727 O O . GLU A 1 90 ? 14.451 -6.665 6.674 1.00 90.19 90 GLU A O 1
ATOM 732 N N . MET A 1 91 ? 15.738 -4.852 6.286 1.00 89.31 91 MET A N 1
ATOM 733 C CA . MET A 1 91 ? 15.485 -4.768 4.860 1.00 89.31 91 MET A CA 1
ATOM 734 C C . MET A 1 91 ? 16.813 -4.738 4.124 1.00 89.31 91 MET A C 1
ATOM 736 O O . MET A 1 91 ? 17.695 -3.946 4.449 1.00 89.31 91 MET A O 1
ATOM 740 N N . TYR A 1 92 ? 16.909 -5.554 3.086 1.00 90.00 92 TYR A N 1
ATOM 741 C CA . TYR A 1 92 ? 17.934 -5.421 2.069 1.00 90.00 92 TYR A CA 1
ATOM 742 C C . TYR A 1 92 ? 17.247 -5.140 0.744 1.00 90.00 92 TYR A C 1
ATOM 744 O O . TYR A 1 92 ? 16.268 -5.801 0.397 1.00 90.00 92 TYR A O 1
ATOM 752 N N . ALA A 1 93 ? 17.768 -4.177 -0.003 1.00 89.44 93 ALA A N 1
ATOM 753 C CA . ALA A 1 93 ? 17.290 -3.872 -1.335 1.00 89.44 93 ALA A CA 1
ATOM 754 C C . ALA A 1 93 ? 18.471 -3.539 -2.241 1.00 89.44 93 ALA A C 1
ATOM 756 O O . ALA A 1 93 ? 19.426 -2.887 -1.825 1.00 89.44 93 ALA A O 1
ATOM 757 N N . THR A 1 94 ? 18.394 -3.986 -3.486 1.00 90.94 94 THR A N 1
ATOM 758 C CA . THR A 1 94 ? 19.369 -3.665 -4.524 1.00 90.94 94 THR A CA 1
ATOM 759 C C . THR A 1 94 ? 18.676 -3.591 -5.873 1.00 90.94 94 THR A C 1
ATOM 761 O O . THR A 1 94 ? 17.592 -4.146 -6.075 1.00 90.94 94 THR A O 1
ATOM 764 N N . GLY A 1 95 ? 19.303 -2.909 -6.818 1.00 89.75 95 GLY A N 1
ATOM 765 C CA . GLY A 1 95 ? 18.862 -2.961 -8.193 1.00 89.75 95 GLY A CA 1
ATOM 766 C C . GLY A 1 95 ? 19.677 -2.099 -9.123 1.00 89.75 95 GLY A C 1
ATOM 767 O O . GLY A 1 95 ? 20.614 -1.407 -8.732 1.00 89.75 95 GLY A O 1
ATOM 768 N N . ILE A 1 96 ? 19.298 -2.194 -10.386 1.00 89.88 96 ILE A N 1
ATOM 769 C CA . ILE A 1 96 ? 19.964 -1.565 -11.509 1.00 89.88 96 ILE A CA 1
ATOM 770 C C . ILE A 1 96 ? 18.905 -0.775 -12.261 1.00 89.88 96 ILE A C 1
ATOM 772 O O . ILE A 1 96 ? 17.807 -1.275 -12.524 1.00 89.88 96 ILE A O 1
ATOM 776 N N . ILE A 1 97 ? 19.255 0.460 -12.598 1.00 86.94 97 ILE A N 1
ATOM 777 C CA . ILE A 1 97 ? 18.445 1.328 -13.436 1.00 86.94 97 ILE A CA 1
ATOM 778 C C . ILE A 1 97 ? 19.275 1.820 -14.609 1.00 86.94 97 ILE A C 1
ATOM 780 O O . ILE A 1 97 ? 20.391 2.314 -14.441 1.00 86.94 97 ILE A O 1
ATOM 784 N N . ASP A 1 98 ? 18.692 1.690 -15.788 1.00 88.50 98 ASP A N 1
ATOM 785 C CA . ASP A 1 98 ? 19.168 2.286 -17.018 1.00 88.50 98 ASP A CA 1
ATOM 786 C C . ASP A 1 98 ? 18.127 3.317 -17.481 1.00 88.50 98 ASP A C 1
ATOM 788 O O . ASP A 1 98 ? 17.052 2.941 -17.967 1.00 88.50 98 ASP A O 1
ATOM 792 N N . PRO A 1 99 ? 18.399 4.621 -17.289 1.00 81.25 99 PRO A N 1
ATOM 793 C CA . PRO A 1 99 ? 17.485 5.679 -17.689 1.00 81.25 99 PRO A CA 1
ATOM 794 C C . PRO A 1 99 ? 17.478 5.935 -19.200 1.00 81.25 99 PRO A C 1
ATOM 796 O O . PRO A 1 99 ? 16.711 6.806 -19.616 1.00 81.25 99 PRO A O 1
ATOM 799 N N . VAL A 1 100 ? 18.293 5.212 -19.987 1.00 74.94 100 VAL A N 1
ATOM 800 C CA . VAL A 1 100 ? 18.458 5.381 -21.436 1.00 74.94 100 VAL A CA 1
ATOM 801 C C . VAL A 1 100 ? 18.810 6.837 -21.747 1.00 74.94 100 VAL A C 1
ATOM 803 O O . VAL A 1 100 ? 17.929 7.678 -21.908 1.00 74.94 100 VAL A O 1
ATOM 806 N N . ASP A 1 101 ? 20.110 7.132 -21.655 1.00 71.81 101 ASP A N 1
ATOM 807 C CA . ASP A 1 101 ? 20.855 8.323 -22.111 1.00 71.81 10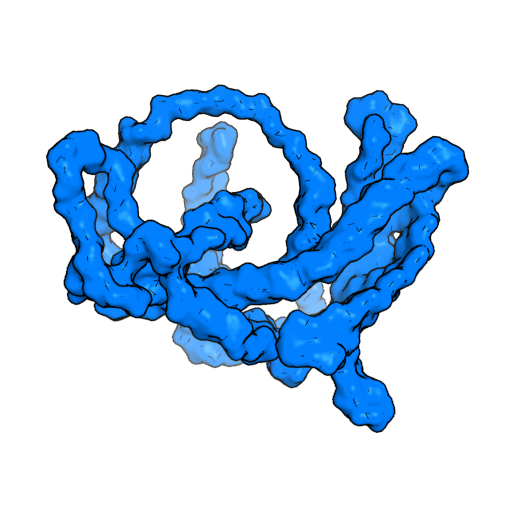1 ASP A CA 1
ATOM 808 C C . ASP A 1 101 ? 22.013 8.587 -21.131 1.00 71.81 101 ASP A C 1
ATOM 810 O O . ASP A 1 101 ? 21.818 8.681 -19.911 1.00 71.81 101 ASP A O 1
ATOM 814 N N . ASP A 1 102 ? 23.224 8.754 -21.662 1.00 64.25 102 ASP A N 1
ATOM 815 C CA . ASP A 1 102 ? 24.402 9.075 -20.858 1.00 64.25 102 ASP A CA 1
ATOM 816 C C . ASP A 1 102 ? 24.501 10.582 -20.559 1.00 64.25 102 ASP A C 1
ATOM 818 O O . ASP A 1 102 ? 24.126 11.438 -21.358 1.00 64.25 102 ASP A O 1
ATOM 822 N N . GLY A 1 103 ? 25.012 10.929 -19.371 1.00 78.00 103 GLY A N 1
ATOM 823 C CA . GLY A 1 103 ? 25.290 12.317 -18.979 1.00 78.00 103 GLY A CA 1
ATOM 824 C C . GLY A 1 103 ? 24.384 12.872 -17.873 1.00 78.00 103 GLY A C 1
ATOM 825 O O . GLY A 1 103 ? 24.255 12.278 -16.800 1.00 78.00 103 GLY A O 1
ATOM 826 N N . LEU A 1 104 ? 23.818 14.069 -18.086 1.00 79.50 104 LEU A N 1
ATOM 827 C CA . LEU A 1 104 ? 23.114 14.842 -17.048 1.00 79.50 104 LEU A CA 1
ATOM 828 C C . LEU A 1 104 ? 21.855 14.133 -16.525 1.00 79.50 104 LEU A C 1
ATOM 830 O O . LEU A 1 104 ? 21.618 14.133 -15.319 1.00 79.50 104 LEU A O 1
ATOM 834 N N . VAL A 1 105 ? 21.090 13.474 -17.401 1.00 82.38 105 VAL A N 1
ATOM 835 C CA . VAL A 1 105 ? 19.876 12.728 -17.026 1.00 82.38 105 VAL A CA 1
ATOM 836 C C . VAL A 1 105 ? 20.188 11.673 -15.970 1.00 82.38 105 VAL A C 1
ATOM 838 O O . VAL A 1 105 ? 19.493 11.593 -14.960 1.00 82.38 105 VAL A O 1
ATOM 841 N N . ARG A 1 106 ? 21.262 10.898 -16.154 1.00 83.19 106 ARG A N 1
ATOM 842 C CA . ARG A 1 106 ? 21.661 9.857 -15.200 1.00 83.19 106 ARG A CA 1
ATOM 843 C C . ARG A 1 106 ? 21.897 10.427 -13.801 1.00 83.19 106 ARG A C 1
ATOM 845 O O . ARG A 1 106 ? 21.491 9.814 -12.818 1.00 83.19 106 ARG A O 1
ATOM 852 N N . LYS A 1 107 ? 22.488 11.623 -13.703 1.00 84.62 107 LYS A N 1
ATOM 853 C CA . LYS A 1 107 ? 22.696 12.321 -12.422 1.00 84.62 107 LYS A CA 1
ATOM 854 C C . LYS A 1 107 ? 21.382 12.805 -11.799 1.00 84.62 107 LYS A C 1
ATOM 856 O O . LYS A 1 107 ? 21.253 12.759 -10.582 1.00 84.62 107 LYS A O 1
ATOM 861 N N . LEU A 1 108 ? 20.416 13.233 -12.613 1.00 86.12 108 LEU A N 1
ATOM 862 C CA . LEU A 1 108 ? 19.105 13.705 -12.148 1.00 86.12 108 LEU A CA 1
ATOM 863 C C . LEU A 1 108 ? 18.164 12.568 -11.726 1.00 86.12 108 LEU A C 1
ATOM 865 O O . LEU A 1 108 ? 17.347 12.753 -10.828 1.00 86.12 108 LEU A O 1
ATOM 869 N N . VAL A 1 109 ? 18.288 11.388 -12.338 1.00 84.56 109 VAL A N 1
ATOM 870 C CA . VAL A 1 109 ? 17.467 10.211 -12.012 1.00 84.56 109 VAL A CA 1
ATOM 871 C C . VAL A 1 109 ? 17.883 9.577 -10.681 1.00 84.56 109 VAL A C 1
ATOM 873 O O . VAL A 1 109 ? 17.028 9.087 -9.946 1.00 84.56 109 VAL A O 1
ATOM 876 N N . LEU A 1 110 ? 19.175 9.603 -10.335 1.00 84.50 110 LEU A N 1
ATOM 877 C CA . LEU A 1 110 ? 19.692 8.942 -9.130 1.00 84.50 110 LEU A CA 1
ATOM 878 C C . LEU A 1 110 ? 18.986 9.369 -7.824 1.00 84.50 110 LEU A C 1
ATOM 880 O O . LEU A 1 110 ? 18.556 8.476 -7.091 1.00 84.50 110 LEU A O 1
ATOM 884 N N . PRO A 1 111 ? 18.796 10.670 -7.520 1.00 86.81 111 PRO A N 1
ATOM 885 C CA . PRO A 1 111 ? 18.050 11.091 -6.333 1.00 86.81 111 PRO A CA 1
ATOM 886 C C . PRO A 1 111 ? 16.601 10.594 -6.318 1.00 86.81 111 PRO A C 1
ATOM 888 O O . PRO A 1 111 ? 16.126 10.141 -5.281 1.00 86.81 111 PRO A O 1
ATOM 891 N N . VAL A 1 112 ? 15.917 10.619 -7.467 1.00 85.31 112 VAL A N 1
ATOM 892 C CA . VAL A 1 112 ? 14.527 10.147 -7.595 1.00 85.31 112 VAL A CA 1
ATOM 893 C C . VAL A 1 112 ? 14.429 8.658 -7.260 1.00 85.31 112 VAL A C 1
ATOM 895 O O . VAL A 1 112 ? 13.561 8.231 -6.499 1.00 85.31 112 VAL A O 1
ATOM 898 N N . VAL A 1 113 ? 15.363 7.863 -7.781 1.00 82.88 113 VAL A N 1
ATOM 899 C CA . VAL A 1 113 ? 15.440 6.425 -7.503 1.00 82.88 113 VAL A CA 1
ATOM 900 C C . VAL A 1 113 ? 15.771 6.170 -6.037 1.00 82.88 113 VAL A C 1
ATOM 902 O O . VAL A 1 113 ? 15.143 5.320 -5.414 1.00 82.88 113 VAL A O 1
ATOM 905 N N . ALA A 1 114 ? 16.703 6.924 -5.451 1.00 85.38 114 ALA A N 1
ATOM 906 C CA . ALA A 1 114 ? 17.017 6.813 -4.029 1.00 85.38 114 ALA A CA 1
ATOM 907 C C . ALA A 1 114 ? 15.781 7.082 -3.150 1.00 85.38 114 ALA A C 1
ATOM 909 O O . ALA A 1 114 ? 15.526 6.339 -2.204 1.00 85.38 114 ALA A O 1
ATOM 910 N N . THR A 1 115 ? 14.962 8.082 -3.490 1.00 85.06 115 THR A N 1
ATOM 911 C CA . THR A 1 115 ? 13.685 8.333 -2.805 1.00 85.06 115 THR A CA 1
ATOM 912 C C . THR A 1 115 ? 12.710 7.164 -2.953 1.00 85.06 115 THR A C 1
ATOM 914 O O . THR A 1 115 ? 12.086 6.775 -1.966 1.00 85.06 115 THR A O 1
ATOM 917 N N . LEU A 1 116 ? 12.615 6.554 -4.141 1.00 80.38 116 LEU A N 1
ATOM 918 C CA . LEU A 1 116 ? 11.791 5.360 -4.359 1.00 80.38 116 LEU A CA 1
ATOM 919 C C . LEU A 1 116 ? 12.232 4.193 -3.459 1.00 80.38 116 LEU A C 1
ATOM 921 O O . LEU A 1 116 ? 11.389 3.538 -2.847 1.00 80.38 116 LEU A O 1
ATOM 925 N N . PHE A 1 117 ? 13.544 3.969 -3.322 1.00 80.56 117 PHE A N 1
ATOM 926 C CA . PHE A 1 117 ? 14.088 2.972 -2.394 1.00 80.56 117 PHE A CA 1
ATOM 927 C C . PHE A 1 117 ? 13.713 3.279 -0.947 1.00 80.56 117 PHE A C 1
ATOM 929 O O . PHE A 1 117 ? 13.238 2.395 -0.237 1.00 80.56 117 PHE A O 1
ATOM 936 N N . LEU A 1 118 ? 13.898 4.521 -0.503 1.00 83.75 118 LEU A N 1
ATOM 937 C CA . LEU A 1 118 ? 13.584 4.910 0.871 1.00 83.75 118 LEU A CA 1
ATOM 938 C C . LEU A 1 118 ? 12.087 4.789 1.181 1.00 83.75 118 LEU A C 1
ATOM 940 O O . LEU A 1 118 ? 11.738 4.418 2.297 1.00 83.75 118 LEU A O 1
ATOM 944 N N . GLY A 1 119 ? 11.208 4.984 0.194 1.00 82.00 119 GLY A N 1
ATOM 945 C CA . GLY A 1 119 ? 9.764 4.779 0.348 1.00 82.00 119 GLY A CA 1
ATOM 946 C C . GLY A 1 119 ? 9.373 3.356 0.762 1.00 82.00 119 GLY A C 1
ATOM 947 O O . GLY A 1 119 ? 8.344 3.149 1.404 1.00 82.00 119 GLY A O 1
ATOM 948 N N . SER A 1 120 ? 10.211 2.361 0.467 1.00 79.69 120 SER A N 1
ATOM 949 C CA . SER A 1 120 ? 9.977 0.976 0.888 1.00 79.69 120 SER A CA 1
ATOM 950 C C . SER A 1 120 ? 10.105 0.766 2.410 1.00 79.69 120 SER A C 1
ATOM 952 O O . SER A 1 120 ? 9.515 -0.168 2.960 1.00 79.69 120 SER A O 1
ATOM 954 N N . LEU A 1 121 ? 10.779 1.680 3.121 1.00 82.12 121 LEU A N 1
ATOM 955 C CA . LEU A 1 121 ? 10.861 1.684 4.587 1.00 82.12 121 LEU A CA 1
ATOM 956 C C . LEU A 1 121 ? 9.508 2.006 5.243 1.00 82.12 121 LEU A C 1
ATOM 958 O O . LEU A 1 121 ? 9.231 1.555 6.356 1.00 82.12 121 LEU A O 1
ATOM 962 N N . ASP A 1 122 ? 8.621 2.711 4.536 1.00 84.12 122 ASP A N 1
ATOM 963 C CA . ASP A 1 122 ? 7.302 3.099 5.040 1.00 84.12 122 ASP A CA 1
ATOM 964 C C . ASP A 1 122 ? 6.251 1.980 4.930 1.00 84.12 122 ASP A C 1
ATOM 966 O O . ASP A 1 122 ? 5.105 2.147 5.359 1.00 84.12 122 ASP A O 1
ATOM 970 N N . TYR A 1 123 ? 6.606 0.799 4.413 1.00 83.12 123 TYR A N 1
ATOM 971 C CA . TYR A 1 123 ? 5.659 -0.308 4.223 1.00 83.12 123 TYR A CA 1
ATOM 972 C C . TYR A 1 123 ? 5.007 -0.769 5.531 1.00 83.12 123 TYR A C 1
ATOM 974 O O . TYR A 1 123 ? 3.815 -1.092 5.551 1.00 83.12 123 TYR A O 1
ATOM 982 N N . ALA A 1 124 ? 5.739 -0.734 6.649 1.00 83.19 124 ALA A N 1
ATOM 983 C CA . ALA A 1 124 ? 5.176 -1.028 7.964 1.00 83.19 124 ALA A CA 1
ATOM 984 C C . ALA A 1 124 ? 4.086 -0.012 8.349 1.00 83.19 124 ALA A C 1
ATOM 986 O O . ALA A 1 124 ? 2.999 -0.397 8.790 1.00 83.19 124 ALA A O 1
ATOM 987 N N . TYR A 1 125 ? 4.343 1.280 8.124 1.00 85.44 125 TYR A N 1
ATOM 988 C CA . TYR A 1 125 ? 3.379 2.352 8.367 1.00 85.44 125 TYR A CA 1
ATOM 989 C C . TYR A 1 125 ? 2.148 2.218 7.462 1.00 85.44 125 TYR A C 1
ATOM 991 O O . TYR A 1 125 ? 1.015 2.226 7.949 1.00 85.44 125 TYR A O 1
ATOM 999 N N . CYS A 1 126 ? 2.361 1.998 6.166 1.00 84.19 126 CYS A N 1
ATOM 1000 C CA . CYS A 1 126 ? 1.316 1.671 5.200 1.00 84.19 126 CYS A CA 1
ATOM 1001 C C . CYS A 1 126 ? 0.435 0.508 5.663 1.00 84.19 126 CYS A C 1
ATOM 1003 O O . CYS A 1 126 ? -0.794 0.583 5.603 1.00 84.19 126 CYS A O 1
ATOM 1005 N N . GLY A 1 127 ? 1.064 -0.570 6.141 1.00 85.75 127 GLY A N 1
ATOM 1006 C CA . GLY A 1 127 ? 0.380 -1.729 6.693 1.00 85.75 127 GLY A CA 1
ATOM 1007 C C . GLY A 1 127 ? -0.559 -1.319 7.821 1.00 85.75 127 GLY A C 1
ATOM 1008 O O . GLY A 1 127 ? -1.742 -1.649 7.776 1.00 85.75 127 GLY A O 1
ATOM 1009 N N . GLN A 1 128 ? -0.078 -0.521 8.778 1.00 88.31 128 GLN A N 1
ATOM 1010 C CA . GLN A 1 128 ? -0.904 -0.003 9.874 1.00 88.31 128 GLN A CA 1
ATOM 1011 C C . GLN A 1 128 ? -2.069 0.863 9.379 1.00 88.31 128 GLN A C 1
ATOM 1013 O O . GLN A 1 128 ? -3.192 0.713 9.865 1.00 88.31 128 GLN A O 1
ATOM 1018 N N . MET A 1 129 ? -1.846 1.729 8.386 1.00 88.69 129 MET A N 1
ATOM 1019 C CA . MET A 1 129 ? -2.920 2.547 7.811 1.00 88.69 129 MET A CA 1
ATOM 1020 C C . MET A 1 129 ? -3.970 1.677 7.109 1.00 88.69 129 MET A C 1
ATOM 1022 O O . MET A 1 129 ? -5.165 1.907 7.282 1.00 88.69 129 MET A O 1
ATOM 1026 N N . ARG A 1 130 ? -3.559 0.609 6.411 1.00 85.62 130 ARG A N 1
ATOM 1027 C CA . ARG A 1 130 ? -4.480 -0.376 5.818 1.00 85.62 130 ARG A CA 1
ATOM 1028 C C . ARG A 1 130 ? -5.322 -1.095 6.870 1.00 85.62 130 ARG A C 1
ATOM 1030 O O . ARG A 1 130 ? -6.522 -1.276 6.647 1.00 85.62 130 ARG A O 1
ATOM 1037 N N . LYS A 1 131 ? -4.733 -1.469 8.015 1.00 90.62 131 LYS A N 1
ATOM 1038 C CA . LYS A 1 131 ? -5.489 -2.062 9.134 1.00 90.62 131 LYS A CA 1
ATOM 1039 C C . LYS A 1 131 ? -6.521 -1.079 9.691 1.00 90.62 131 LYS A C 1
ATOM 1041 O O . LYS A 1 131 ? -7.670 -1.460 9.913 1.00 90.62 131 LYS A O 1
ATOM 1046 N N . LEU A 1 132 ? -6.136 0.190 9.863 1.00 90.50 132 LEU A N 1
ATOM 1047 C CA . LEU A 1 132 ? -7.040 1.245 10.329 1.00 90.50 132 LEU A CA 1
ATOM 1048 C C . LEU A 1 132 ? -8.202 1.473 9.364 1.00 90.50 132 LEU A C 1
ATOM 1050 O O . LEU A 1 132 ? -9.348 1.499 9.807 1.00 90.50 132 LEU A O 1
ATOM 1054 N N . SER A 1 133 ? -7.928 1.596 8.064 1.00 87.50 133 SER A N 1
ATOM 1055 C CA . SER A 1 133 ? -8.970 1.789 7.052 1.00 87.50 133 SER A CA 1
ATOM 1056 C C . SER A 1 133 ? -9.944 0.610 7.010 1.00 87.50 133 SER A C 1
ATOM 1058 O O . SER A 1 133 ? -11.151 0.826 7.036 1.00 87.50 133 SER A O 1
ATOM 1060 N N . PHE A 1 134 ? -9.444 -0.632 7.057 1.00 86.25 134 PHE A N 1
ATOM 1061 C CA . PHE A 1 134 ? -10.298 -1.824 7.138 1.00 86.25 134 PHE A CA 1
ATOM 1062 C C . PHE A 1 134 ? -11.220 -1.801 8.365 1.00 86.25 134 PHE A C 1
ATOM 1064 O O . PHE A 1 134 ? -12.420 -2.056 8.264 1.00 86.25 134 PHE A O 1
ATOM 1071 N N . MET A 1 135 ? -10.671 -1.475 9.535 1.00 89.06 135 MET A N 1
ATOM 1072 C CA . MET A 1 135 ? -11.460 -1.425 10.763 1.00 89.06 135 MET A CA 1
ATOM 1073 C C . MET A 1 135 ? -12.471 -0.282 10.765 1.00 89.06 135 MET A C 1
ATOM 1075 O O . MET A 1 135 ? -13.575 -0.459 11.276 1.00 89.06 135 MET A O 1
ATOM 1079 N N . LEU A 1 136 ? -12.136 0.864 10.173 1.00 88.12 136 LEU A N 1
ATOM 1080 C CA . LEU A 1 136 ? -13.080 1.964 9.989 1.00 88.12 136 LEU A CA 1
ATOM 1081 C C . LEU A 1 136 ? -14.252 1.555 9.103 1.00 88.12 136 LEU A C 1
ATOM 1083 O O . LEU A 1 136 ? -15.394 1.755 9.505 1.00 88.12 136 LEU A O 1
ATOM 1087 N N . GLU A 1 137 ? -13.978 0.953 7.944 1.00 84.94 137 GLU A N 1
ATOM 1088 C CA . GLU A 1 137 ? -15.006 0.439 7.032 1.00 84.94 137 GLU A CA 1
ATOM 1089 C C . GLU A 1 137 ? -15.953 -0.516 7.772 1.00 84.94 137 GLU A C 1
ATOM 1091 O O . GLU A 1 137 ? -17.174 -0.336 7.746 1.00 84.94 137 GLU A O 1
ATOM 1096 N N . ARG A 1 138 ? -15.388 -1.476 8.517 1.00 85.31 138 ARG A N 1
ATOM 1097 C CA . ARG A 1 138 ? -16.156 -2.469 9.276 1.00 85.31 138 ARG A CA 1
ATOM 1098 C C . ARG A 1 138 ? -17.017 -1.838 10.373 1.00 85.31 138 ARG A C 1
ATOM 1100 O O . ARG A 1 138 ? -18.221 -2.078 10.421 1.00 85.31 138 ARG A O 1
ATOM 1107 N N . ARG A 1 139 ? -16.432 -1.001 11.238 1.00 84.06 139 ARG A N 1
ATOM 1108 C CA . ARG A 1 139 ? -17.153 -0.344 12.348 1.00 84.06 139 ARG A CA 1
ATOM 1109 C C . ARG A 1 139 ? -18.211 0.635 11.848 1.00 84.06 139 ARG A C 1
ATOM 1111 O O . ARG A 1 139 ? -19.273 0.753 12.456 1.00 84.06 139 ARG A O 1
ATOM 1118 N N . TYR A 1 140 ? -17.950 1.322 10.739 1.00 80.75 140 TYR A N 1
ATOM 1119 C CA . TYR A 1 140 ? -18.921 2.221 10.129 1.00 80.75 140 TYR A CA 1
ATOM 1120 C C . TYR A 1 140 ? -20.120 1.449 9.568 1.00 80.75 140 TYR A C 1
ATOM 1122 O O . TYR A 1 140 ? -21.260 1.835 9.830 1.00 80.75 140 TYR A O 1
ATOM 1130 N N . ALA A 1 141 ? -19.886 0.320 8.891 1.00 79.31 141 ALA A N 1
ATOM 1131 C CA . ALA A 1 141 ? -20.955 -0.568 8.439 1.00 79.31 141 ALA A CA 1
ATOM 1132 C C . ALA A 1 141 ? -21.786 -1.117 9.614 1.00 79.31 141 ALA A C 1
ATOM 1134 O O . ALA A 1 141 ? -23.012 -1.031 9.584 1.00 79.31 141 ALA A O 1
ATOM 1135 N N . GLU A 1 142 ? -21.134 -1.583 10.687 1.00 77.31 142 GLU A N 1
ATOM 1136 C CA . GLU A 1 142 ? -21.812 -2.027 11.917 1.00 77.31 142 GLU A CA 1
ATOM 1137 C C . GLU A 1 142 ? -22.670 -0.905 12.532 1.00 77.31 142 GLU A C 1
ATOM 1139 O O . GLU A 1 142 ? -23.805 -1.140 12.947 1.00 77.31 142 GLU A O 1
ATOM 1144 N N . SER A 1 143 ? -22.167 0.333 12.561 1.00 73.44 143 SER A N 1
ATOM 1145 C CA . SER A 1 143 ? -22.869 1.464 13.184 1.00 73.44 143 SER A CA 1
ATOM 1146 C C . SER A 1 143 ? -24.166 1.850 12.471 1.00 73.44 143 SER A C 1
ATOM 1148 O O . SER A 1 143 ? -25.152 2.162 13.136 1.00 73.44 143 SER A O 1
ATOM 1150 N N . LYS A 1 144 ? -24.206 1.744 11.134 1.00 72.56 144 LYS A N 1
ATOM 1151 C CA . LYS A 1 144 ? -25.423 1.997 10.345 1.00 72.56 144 LYS A CA 1
ATOM 1152 C C . LYS A 1 144 ? -26.571 1.074 10.750 1.00 72.56 144 LYS A C 1
ATOM 1154 O O . LYS A 1 144 ? -27.722 1.482 10.690 1.00 72.56 144 LYS A O 1
ATOM 1159 N N . THR A 1 145 ? -26.254 -0.142 11.195 1.00 69.56 145 THR A N 1
ATOM 1160 C CA . THR A 1 145 ? -27.258 -1.135 11.606 1.00 69.56 145 THR A CA 1
ATOM 1161 C C . THR A 1 145 ? -27.712 -0.991 13.059 1.00 69.56 145 THR A C 1
ATOM 1163 O O . THR A 1 145 ? -28.790 -1.460 13.404 1.00 69.56 145 THR A O 1
ATOM 1166 N N . ARG A 1 146 ? -26.907 -0.357 13.926 1.00 61.97 146 ARG A N 1
ATOM 1167 C CA . ARG A 1 146 ? -27.120 -0.342 15.388 1.00 61.97 146 ARG A CA 1
ATOM 1168 C C . ARG A 1 146 ? -27.589 1.003 15.955 1.00 61.97 146 ARG A C 1
ATOM 1170 O O . ARG A 1 146 ? -27.803 1.100 17.160 1.00 61.97 146 ARG A O 1
ATOM 1177 N N . GLY A 1 147 ? -27.768 2.021 15.111 1.00 56.94 147 GLY A N 1
ATOM 1178 C CA . GLY A 1 147 ? -28.163 3.366 15.541 1.00 56.94 147 GLY A CA 1
ATOM 1179 C C . GLY A 1 147 ? -27.066 4.101 16.325 1.00 56.94 147 GLY A C 1
ATOM 1180 O O . GLY A 1 147 ? -25.997 3.556 16.609 1.00 56.94 147 GLY A O 1
ATOM 1181 N N . ALA A 1 148 ? -27.301 5.377 16.647 1.00 56.34 148 ALA A N 1
ATOM 1182 C CA . ALA A 1 148 ? -26.327 6.199 17.364 1.00 56.34 148 ALA A CA 1
ATOM 1183 C C . ALA A 1 148 ? -26.195 5.733 18.830 1.00 56.34 148 ALA A C 1
ATOM 1185 O O . ALA A 1 148 ? -27.175 5.788 19.575 1.00 56.34 148 ALA A O 1
ATOM 1186 N N . PRO A 1 149 ? -25.008 5.291 19.285 1.00 57.44 149 PRO A N 1
ATOM 1187 C CA . PRO A 1 149 ? -24.835 4.870 20.668 1.00 57.44 149 PRO A CA 1
ATOM 1188 C C . PRO A 1 149 ? -24.924 6.082 21.607 1.00 57.44 149 PRO A C 1
ATOM 1190 O O . PRO A 1 149 ? -24.109 7.002 21.525 1.00 57.44 149 PRO A O 1
ATOM 1193 N N . ASN A 1 150 ? -25.881 6.061 22.539 1.00 55.12 150 ASN A N 1
ATOM 1194 C CA . ASN A 1 150 ? -26.013 7.058 23.605 1.00 55.12 150 ASN A CA 1
ATOM 1195 C C . ASN A 1 150 ? -24.897 6.856 24.648 1.00 55.12 150 ASN A C 1
ATOM 1197 O O . ASN A 1 150 ? -25.063 6.147 25.640 1.00 55.12 150 ASN A O 1
ATOM 1201 N N . LYS A 1 151 ? -23.711 7.423 24.399 1.00 64.75 151 LYS A N 1
ATOM 1202 C CA . LYS A 1 151 ? -22.562 7.325 25.313 1.00 64.75 151 LYS A CA 1
ATOM 1203 C C . LYS A 1 151 ? -22.498 8.531 26.246 1.00 64.75 151 LYS A C 1
ATOM 1205 O O . LYS A 1 151 ? -22.614 9.670 25.803 1.00 64.75 151 LYS A O 1
ATOM 1210 N N . LYS A 1 152 ? -22.263 8.269 27.539 1.00 68.25 152 LYS A N 1
ATOM 1211 C CA . LYS A 1 152 ? -21.987 9.301 28.554 1.00 68.25 152 LYS A CA 1
ATOM 1212 C C . LYS A 1 152 ? -20.813 10.186 28.101 1.00 68.25 152 LYS A C 1
ATOM 1214 O O . LYS A 1 152 ? -19.900 9.701 27.433 1.00 68.25 152 LYS A O 1
ATOM 1219 N N . SER A 1 153 ? -20.826 11.467 28.480 1.00 78.81 153 SER A N 1
ATOM 1220 C CA . SER A 1 153 ? -19.781 12.458 28.154 1.00 78.81 153 SER A CA 1
ATOM 1221 C C . SER A 1 153 ? -18.499 12.245 28.977 1.00 78.81 153 SER A C 1
ATOM 1223 O O . SER A 1 153 ? -18.030 13.131 29.690 1.00 78.81 153 SER A O 1
ATOM 1225 N N . THR A 1 154 ? -17.940 11.040 28.917 1.00 87.44 154 THR A N 1
ATOM 1226 C CA . THR A 1 154 ? -16.702 10.638 29.589 1.00 87.44 154 THR A CA 1
ATOM 1227 C C . THR A 1 154 ? -15.714 10.090 28.567 1.00 87.44 154 THR A C 1
ATOM 1229 O O . THR A 1 154 ? -16.090 9.518 27.541 1.00 87.44 154 THR A O 1
ATOM 1232 N N . CYS A 1 155 ? -14.425 10.302 28.824 1.00 88.50 155 CYS A N 1
ATOM 1233 C CA . CYS A 1 155 ? -13.363 9.787 27.977 1.00 88.50 155 CYS A CA 1
ATOM 1234 C C . CYS A 1 155 ? -13.389 8.256 27.989 1.00 88.50 155 CYS A C 1
ATOM 1236 O O . CYS A 1 155 ? -13.290 7.648 29.050 1.00 88.50 155 CYS A O 1
ATOM 1238 N N . VAL A 1 156 ? -13.439 7.619 26.818 1.00 89.62 156 VAL A N 1
ATOM 1239 C CA . VAL A 1 156 ? -13.445 6.147 26.718 1.00 89.62 156 VAL A CA 1
ATOM 1240 C C . VAL A 1 156 ? -12.150 5.477 27.172 1.00 89.62 156 VAL A C 1
ATOM 1242 O O . VAL A 1 156 ? -12.139 4.267 27.357 1.00 89.62 156 VAL A O 1
ATOM 1245 N N . THR A 1 157 ? -11.059 6.233 27.301 1.00 90.94 157 THR A N 1
ATOM 1246 C CA . THR A 1 157 ? -9.758 5.695 27.717 1.00 90.94 157 THR A CA 1
ATOM 1247 C C . THR A 1 157 ? -9.536 5.847 29.217 1.00 90.94 157 THR A C 1
ATOM 1249 O O . THR A 1 157 ? -9.194 4.877 29.878 1.00 90.94 157 THR A O 1
ATOM 1252 N N . CYS A 1 158 ? -9.678 7.063 29.751 1.00 91.50 158 CYS A N 1
ATOM 1253 C CA . CYS A 1 158 ? -9.320 7.373 31.140 1.00 91.50 158 CYS A CA 1
ATOM 1254 C C . CYS A 1 158 ? -10.527 7.661 32.037 1.00 91.50 158 CYS A C 1
ATOM 1256 O O . CYS A 1 158 ? -10.347 8.070 33.179 1.00 91.50 158 CYS A O 1
ATOM 1258 N N . SER A 1 159 ? -11.750 7.534 31.516 1.00 90.50 159 SER A N 1
ATOM 1259 C CA . SER A 1 159 ? -13.007 7.836 32.216 1.00 90.50 159 SER A CA 1
ATOM 1260 C C . SER A 1 159 ? -13.163 9.280 32.707 1.00 90.50 159 SER A C 1
ATOM 1262 O O . SER A 1 159 ? -14.208 9.618 33.261 1.00 90.50 159 SER A O 1
ATOM 1264 N N . ALA A 1 160 ? -12.184 10.158 32.456 1.00 86.81 160 ALA A N 1
ATOM 1265 C CA . ALA A 1 160 ? -12.258 11.565 32.821 1.00 86.81 160 ALA A CA 1
ATOM 1266 C C . ALA A 1 160 ? -13.486 12.230 32.172 1.00 86.81 160 ALA A C 1
ATOM 1268 O O . ALA A 1 160 ? -13.764 11.976 30.990 1.00 86.81 160 ALA A O 1
ATOM 1269 N N . PRO A 1 161 ? -14.218 13.085 32.905 1.00 83.94 161 PRO A N 1
ATOM 1270 C CA . PRO A 1 161 ? -15.347 13.810 32.348 1.00 83.94 161 PRO A CA 1
ATOM 1271 C C . PRO A 1 161 ? -14.873 14.701 31.201 1.00 83.94 161 PRO A C 1
ATOM 1273 O O . PRO A 1 161 ? -13.878 15.419 31.305 1.00 83.94 161 PRO A O 1
ATOM 1276 N N . ILE A 1 162 ? -15.592 14.649 30.084 1.00 79.12 162 ILE A N 1
ATOM 1277 C CA . ILE A 1 162 ? -15.361 15.548 28.959 1.00 79.12 162 ILE A CA 1
ATOM 1278 C C . ILE A 1 162 ? -16.096 16.829 29.313 1.00 79.12 162 ILE A C 1
ATOM 1280 O O . ILE A 1 162 ? -17.318 16.915 29.178 1.00 79.12 162 ILE A O 1
ATOM 1284 N N . THR A 1 163 ? -15.354 17.787 29.863 1.00 68.19 163 THR A N 1
ATOM 1285 C CA . THR A 1 163 ? -15.894 19.077 30.279 1.00 68.19 163 THR A CA 1
ATOM 1286 C C . THR A 1 163 ? -16.346 19.848 29.045 1.00 68.19 163 THR A C 1
ATOM 1288 O O . THR A 1 163 ? -15.558 20.413 28.289 1.00 68.19 163 THR A O 1
ATOM 1291 N N . GLY A 1 164 ? -17.655 19.850 28.814 1.00 59.75 164 GLY A N 1
ATOM 1292 C CA . GLY A 1 164 ? -18.266 20.771 27.876 1.00 59.75 164 GLY A CA 1
ATOM 1293 C C . GLY A 1 164 ? -18.218 22.175 28.467 1.00 59.75 164 GLY A C 1
ATOM 1294 O O . GLY A 1 164 ? -18.981 22.463 29.378 1.00 59.75 164 GLY A O 1
ATOM 1295 N N . ARG A 1 165 ? -17.377 23.040 27.886 1.00 53.41 165 ARG A N 1
ATOM 1296 C CA . ARG A 1 165 ? -17.395 24.512 28.006 1.00 53.41 165 ARG A CA 1
ATOM 1297 C C . ARG A 1 165 ? -16.851 25.091 29.325 1.00 53.41 165 ARG A C 1
ATOM 1299 O O . ARG A 1 165 ? -17.480 25.025 30.373 1.00 53.41 165 ARG A O 1
ATOM 1306 N N . ARG A 1 166 ? -15.725 25.807 29.227 1.00 47.31 166 ARG A N 1
ATOM 1307 C CA . ARG A 1 166 ? -15.553 27.057 29.986 1.00 47.31 166 ARG A CA 1
ATOM 1308 C C . ARG A 1 166 ? -16.249 28.168 29.193 1.00 47.31 166 ARG A C 1
ATOM 1310 O O . ARG A 1 166 ? -16.237 28.131 27.961 1.00 47.31 166 ARG A O 1
ATOM 1317 N N . LEU A 1 167 ? -16.881 29.110 29.889 1.00 40.47 167 LEU A N 1
ATOM 1318 C CA . LEU A 1 167 ? -17.516 30.291 29.299 1.00 40.47 167 LEU A CA 1
ATOM 1319 C C . LEU A 1 167 ? -16.481 31.016 28.406 1.00 40.47 167 LEU A C 1
ATOM 1321 O O . LEU A 1 167 ? -15.458 31.461 28.918 1.00 40.47 167 LEU A O 1
ATOM 1325 N N . GLY A 1 168 ? -16.700 31.053 27.084 1.00 51.34 168 GLY A N 1
ATOM 1326 C CA . GLY A 1 168 ? -15.836 31.754 26.116 1.00 51.34 168 GLY A CA 1
ATOM 1327 C C . GLY A 1 168 ? -15.218 30.922 24.977 1.00 51.34 168 GLY A C 1
ATOM 1328 O O . GLY A 1 168 ? -14.766 31.515 24.004 1.00 51.34 168 GLY A O 1
ATOM 1329 N N . ASP A 1 169 ? -15.218 29.581 25.023 1.00 48.16 169 ASP A N 1
ATOM 1330 C CA . ASP A 1 169 ? -14.624 28.746 23.950 1.00 48.16 169 ASP A CA 1
ATOM 1331 C C . ASP A 1 169 ? -15.716 28.214 22.990 1.00 48.16 169 ASP A C 1
ATOM 1333 O O . ASP A 1 169 ? -16.235 27.107 23.146 1.00 48.16 169 ASP A O 1
ATOM 1337 N N . PHE A 1 170 ? -16.115 29.031 22.008 1.00 43.19 170 PHE A N 1
ATOM 1338 C CA . PHE A 1 170 ? -17.191 28.734 21.040 1.00 43.19 170 PHE A CA 1
ATOM 1339 C C . PHE A 1 170 ? -16.772 27.817 19.865 1.00 43.19 170 PHE A C 1
ATOM 1341 O O . PHE A 1 170 ? -17.535 27.665 18.914 1.00 43.19 170 PHE A O 1
ATOM 1348 N N . GLY A 1 171 ? -15.587 27.186 19.899 1.00 43.56 171 GLY A N 1
ATOM 1349 C CA . GLY A 1 171 ? -15.002 26.560 18.698 1.00 43.56 171 GLY A CA 1
ATOM 1350 C C . GLY A 1 171 ? -14.603 25.079 18.750 1.00 43.56 171 GLY A C 1
ATOM 1351 O O . GLY A 1 171 ? -14.333 24.500 17.698 1.00 43.56 171 GLY A O 1
ATOM 1352 N N . LYS A 1 172 ? -14.526 24.418 19.914 1.00 50.34 172 LYS A N 1
ATOM 1353 C CA . LYS A 1 172 ? -13.939 23.061 19.992 1.00 50.34 172 LYS A CA 1
ATOM 1354 C C . LYS A 1 172 ? -15.002 21.979 20.149 1.00 50.34 172 LYS A C 1
ATOM 1356 O O . LYS A 1 172 ? -15.496 21.716 21.240 1.00 50.34 172 LYS A O 1
ATOM 1361 N N . SER A 1 173 ? -15.331 21.326 19.036 1.00 53.34 173 SER A N 1
ATOM 1362 C CA . SER A 1 173 ? -16.134 20.102 19.032 1.00 53.34 173 SER A CA 1
ATOM 1363 C C . SER A 1 173 ? -15.449 19.009 19.862 1.00 53.34 173 SER A C 1
ATOM 1365 O O . SER A 1 173 ? -14.243 18.773 19.744 1.00 53.34 173 SER A O 1
ATOM 1367 N N . ASN A 1 174 ? -16.214 18.334 20.724 1.00 59.66 174 ASN A N 1
ATOM 1368 C CA . ASN A 1 174 ? -15.719 17.192 21.489 1.00 59.66 174 ASN A CA 1
ATOM 1369 C C . ASN A 1 174 ? -15.165 16.129 20.525 1.00 59.66 174 ASN A C 1
ATOM 1371 O O . ASN A 1 174 ? -15.894 15.616 19.671 1.00 59.66 174 ASN A O 1
ATOM 1375 N N . SER A 1 175 ? -13.882 15.775 20.654 1.00 76.75 175 SER A N 1
ATOM 1376 C CA . SER A 1 175 ? -13.277 14.747 19.806 1.00 76.75 175 SER A CA 1
ATOM 1377 C C . SER A 1 175 ? -13.863 13.371 20.109 1.00 76.75 175 SER A C 1
ATOM 1379 O O . SER A 1 175 ? -13.809 12.897 21.243 1.00 76.75 175 SER A O 1
ATOM 1381 N N . THR A 1 176 ? -14.382 12.706 19.080 1.00 86.62 176 THR A N 1
ATOM 1382 C CA . THR A 1 176 ? -14.872 11.326 19.154 1.00 86.62 176 THR A CA 1
ATOM 1383 C C . THR A 1 176 ? -13.924 10.381 18.425 1.00 86.62 176 THR A C 1
ATOM 1385 O O . THR A 1 176 ? -13.368 10.709 17.374 1.00 86.62 176 THR A O 1
ATOM 1388 N N . CYS A 1 177 ? -13.726 9.190 18.987 1.00 88.88 177 CYS A N 1
ATOM 1389 C CA . CYS A 1 177 ? -13.006 8.111 18.322 1.00 88.88 177 CYS A CA 1
ATOM 1390 C C . CYS A 1 177 ? -13.856 7.578 17.164 1.00 88.88 177 CYS A C 1
ATOM 1392 O O . CYS A 1 177 ? -14.995 7.174 17.379 1.00 88.88 177 CYS A O 1
ATOM 1394 N N . LYS A 1 178 ? -13.311 7.516 15.945 1.00 88.38 178 LYS A N 1
ATOM 1395 C CA . LYS A 1 178 ? -14.058 7.039 14.767 1.00 88.38 178 LYS A CA 1
ATOM 1396 C C . LYS A 1 178 ? -14.238 5.518 14.682 1.00 88.38 178 LYS A C 1
ATOM 1398 O O . LYS A 1 178 ? -14.975 5.062 13.820 1.00 88.38 178 LYS A O 1
ATOM 1403 N N . LEU A 1 179 ? -13.613 4.748 15.578 1.00 89.00 179 LEU A N 1
ATOM 1404 C CA . LEU A 1 179 ? -13.793 3.291 15.658 1.00 89.00 179 LEU A CA 1
ATOM 1405 C C . LEU A 1 179 ? -14.851 2.886 16.686 1.00 89.00 179 LEU A C 1
ATOM 1407 O O . LEU A 1 179 ? -15.737 2.097 16.376 1.00 89.00 179 LEU A O 1
ATOM 1411 N N . CYS A 1 180 ? -14.774 3.423 17.907 1.00 87.50 180 CYS A N 1
ATOM 1412 C CA . CYS A 1 180 ? -15.716 3.080 18.975 1.00 87.50 180 CYS A CA 1
ATOM 1413 C C . CYS A 1 180 ? -16.818 4.127 19.187 1.00 87.50 180 CYS A C 1
ATOM 1415 O O . CYS A 1 180 ? -17.678 3.920 20.039 1.00 87.50 180 CYS A O 1
ATOM 1417 N N . PHE A 1 181 ? -16.792 5.254 18.471 1.00 86.69 181 PHE A N 1
ATOM 1418 C CA . PHE A 1 181 ? -17.760 6.359 18.561 1.00 86.69 181 PHE A CA 1
ATOM 1419 C C . PHE A 1 181 ? -17.883 7.028 19.939 1.00 86.69 181 PHE A C 1
ATOM 1421 O O . PHE A 1 181 ? -18.814 7.788 20.173 1.00 86.69 181 PHE A O 1
ATOM 1428 N N . GLY A 1 182 ? -16.968 6.758 20.872 1.00 86.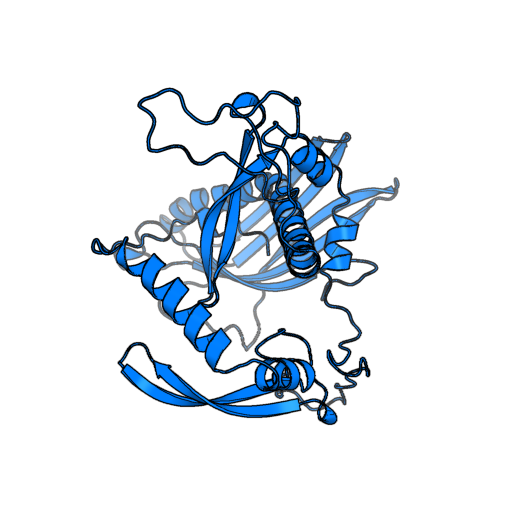06 182 GLY A N 1
ATOM 1429 C CA . GLY A 1 182 ? -16.975 7.407 22.182 1.00 86.06 182 GLY A CA 1
ATOM 1430 C C . GLY A 1 182 ? -16.095 8.651 22.242 1.00 86.06 182 GLY A C 1
ATOM 1431 O O . GLY A 1 182 ? -15.234 8.861 21.384 1.00 86.06 182 GLY A O 1
ATOM 1432 N N . PHE A 1 183 ? -16.316 9.477 23.262 1.00 88.00 183 PHE A N 1
ATOM 1433 C CA . PHE A 1 183 ? -15.550 10.699 23.463 1.00 88.00 183 PHE A CA 1
ATOM 1434 C C . PHE A 1 183 ? -14.120 10.416 23.919 1.00 88.00 183 PHE A C 1
ATOM 1436 O O . PHE A 1 183 ? -13.854 9.454 24.637 1.00 88.00 183 PHE A O 1
ATOM 1443 N N . VAL A 1 184 ? -13.195 11.279 23.512 1.00 89.25 184 VAL A N 1
ATOM 1444 C CA . VAL A 1 184 ? -11.774 11.175 23.841 1.00 89.25 184 VAL A CA 1
ATOM 1445 C C . VAL A 1 184 ? -11.280 12.542 24.291 1.00 89.25 184 VAL A C 1
ATOM 1447 O O . VAL A 1 184 ? -11.493 13.533 23.591 1.00 89.25 184 VAL A O 1
ATOM 1450 N N . CYS A 1 185 ? -10.627 12.602 25.451 1.00 87.50 185 CYS A N 1
ATOM 1451 C CA . CYS A 1 185 ? -9.994 13.828 25.929 1.00 87.50 185 CYS A CA 1
ATOM 1452 C C . CYS A 1 185 ? -8.738 14.158 25.104 1.00 87.50 185 CYS A C 1
ATOM 1454 O O . CYS A 1 185 ? -8.212 13.311 24.380 1.00 87.50 185 CYS A O 1
ATOM 1456 N N . HIS A 1 186 ? -8.218 15.379 25.243 1.00 84.75 186 HIS A N 1
ATOM 1457 C CA . HIS A 1 186 ? -7.030 15.816 24.504 1.00 84.75 186 HIS A CA 1
ATOM 1458 C C . HIS A 1 186 ? -5.800 14.925 24.758 1.00 84.75 186 HIS A C 1
ATOM 1460 O O . HIS A 1 186 ? -5.073 14.617 23.820 1.00 84.75 186 HIS A O 1
ATOM 1466 N N . ALA A 1 187 ? -5.602 14.457 25.996 1.00 87.50 187 ALA A N 1
ATOM 1467 C CA . ALA A 1 187 ? -4.468 13.605 26.366 1.00 87.50 187 ALA A CA 1
ATOM 1468 C C . ALA A 1 187 ? -4.557 12.176 25.794 1.00 87.50 187 ALA A C 1
ATOM 1470 O O . ALA A 1 187 ? -3.536 11.557 25.519 1.00 87.50 187 ALA A O 1
ATOM 1471 N N . CYS A 1 188 ? -5.768 11.647 25.587 1.00 89.69 188 CYS A N 1
ATOM 1472 C CA . CYS A 1 188 ? -5.977 10.291 25.061 1.00 89.69 188 CYS A CA 1
ATOM 1473 C C . CYS A 1 188 ? -6.242 10.257 23.546 1.00 89.69 188 CYS A C 1
ATOM 1475 O O . CYS A 1 188 ? -6.437 9.180 22.973 1.00 89.69 188 CYS A O 1
ATOM 1477 N N . LYS A 1 189 ? -6.300 11.426 22.899 1.00 89.38 189 LYS A N 1
ATOM 1478 C CA . LYS A 1 189 ? -6.584 11.581 21.473 1.00 89.38 189 LYS A CA 1
ATOM 1479 C C . LYS A 1 189 ? -5.348 11.234 20.649 1.00 89.38 189 LYS A C 1
ATOM 1481 O O . LYS A 1 189 ? -4.322 11.896 20.739 1.00 89.38 189 LYS A O 1
ATOM 1486 N N . ILE A 1 190 ? -5.495 10.263 19.754 1.00 92.38 190 ILE A N 1
ATOM 1487 C CA . ILE A 1 190 ? -4.516 9.957 18.711 1.00 92.38 190 ILE A CA 1
ATOM 1488 C C . ILE A 1 190 ? -5.092 10.396 17.370 1.00 92.38 190 ILE A C 1
ATOM 1490 O O . ILE A 1 190 ? -6.199 10.009 17.001 1.00 92.38 190 ILE A O 1
ATOM 1494 N N . VAL A 1 191 ? -4.333 11.191 16.617 1.00 92.31 191 VAL A N 1
ATOM 1495 C CA . VAL A 1 191 ? -4.701 11.593 15.254 1.00 92.31 191 VAL A CA 1
ATOM 1496 C C . VAL A 1 191 ? -3.812 10.865 14.254 1.00 92.31 191 VAL A C 1
ATOM 1498 O O . VAL A 1 191 ? -2.586 10.843 14.396 1.00 92.31 191 VAL A O 1
ATOM 1501 N N . ARG A 1 192 ? -4.428 10.271 13.230 1.00 90.81 192 ARG A N 1
ATOM 1502 C CA . ARG A 1 192 ? -3.731 9.704 12.067 1.00 90.81 192 ARG A CA 1
ATOM 1503 C C . ARG A 1 192 ? -4.291 10.308 10.788 1.00 90.81 192 ARG A C 1
ATOM 1505 O O . ARG A 1 192 ? -5.484 10.595 10.711 1.00 90.81 192 ARG A O 1
ATOM 1512 N N . LYS A 1 193 ? -3.419 10.540 9.808 1.00 89.00 193 LYS A N 1
ATOM 1513 C CA . LYS A 1 193 ? -3.832 10.904 8.453 1.00 89.00 193 LYS A CA 1
ATOM 1514 C C . LYS A 1 193 ? -4.120 9.611 7.709 1.00 89.00 193 LYS A C 1
ATOM 1516 O O . LYS A 1 193 ? -3.256 8.746 7.654 1.00 89.00 193 LYS A O 1
ATOM 1521 N N . LEU A 1 194 ? -5.335 9.478 7.199 1.00 83.25 194 LEU A N 1
ATOM 1522 C CA . LEU A 1 194 ? -5.716 8.362 6.349 1.00 83.25 194 LEU A CA 1
ATOM 1523 C C . LEU A 1 194 ? -6.007 8.882 4.954 1.00 83.25 194 LEU A C 1
ATOM 1525 O O . LEU A 1 194 ? -6.598 9.954 4.805 1.00 83.25 194 LEU A O 1
ATOM 1529 N N . THR A 1 195 ? -5.584 8.109 3.964 1.00 77.56 195 THR A N 1
ATOM 1530 C CA . THR A 1 195 ? -5.845 8.385 2.557 1.00 77.56 195 THR A CA 1
ATOM 1531 C C . THR A 1 195 ? -7.101 7.643 2.134 1.00 77.56 195 THR A C 1
ATOM 1533 O O . THR A 1 195 ? -7.243 6.446 2.391 1.00 77.56 195 THR A O 1
ATOM 1536 N N . PHE A 1 196 ? -8.006 8.368 1.495 1.00 72.25 196 PHE A N 1
ATOM 1537 C CA . PHE A 1 196 ? -9.245 7.861 0.931 1.00 72.25 196 PHE A CA 1
ATOM 1538 C C . PHE A 1 196 ? -9.211 8.096 -0.571 1.00 72.25 196 PHE A C 1
ATOM 1540 O O . PHE A 1 196 ? -8.705 9.121 -1.018 1.00 72.25 196 PHE A O 1
ATOM 1547 N N . VAL A 1 197 ? -9.728 7.138 -1.332 1.00 70.81 197 VAL A N 1
ATOM 1548 C CA . VAL A 1 197 ? -9.947 7.310 -2.768 1.00 70.81 197 VAL A CA 1
ATOM 1549 C C . VAL A 1 197 ? -11.390 7.759 -2.933 1.00 70.81 197 VAL A C 1
ATOM 1551 O O . VAL A 1 197 ? -12.312 7.031 -2.557 1.00 70.81 197 VAL A O 1
ATOM 1554 N N . ASP A 1 198 ? -11.571 8.977 -3.418 1.00 65.25 198 ASP A N 1
ATOM 1555 C CA . ASP A 1 198 ? -12.878 9.540 -3.709 1.00 65.25 198 ASP A CA 1
ATOM 1556 C C . ASP A 1 198 ? -13.447 8.926 -5.012 1.00 65.25 198 ASP A C 1
ATOM 1558 O O . ASP A 1 198 ? -12.727 8.272 -5.776 1.00 65.25 198 ASP A O 1
ATOM 1562 N N . PRO A 1 199 ? -14.765 9.041 -5.272 1.00 61.62 199 PRO A N 1
ATOM 1563 C CA . PRO A 1 199 ? -15.401 8.421 -6.443 1.00 61.62 199 PRO A CA 1
ATOM 1564 C C . PRO A 1 199 ? -14.854 8.889 -7.801 1.00 61.62 199 PRO A C 1
ATOM 1566 O O . PRO A 1 199 ? -15.032 8.198 -8.803 1.00 61.62 199 PRO A O 1
ATOM 1569 N N . ASP A 1 200 ? -14.205 10.050 -7.830 1.00 71.75 200 ASP A N 1
ATOM 1570 C CA . ASP A 1 200 ? -13.481 10.633 -8.963 1.00 71.75 200 ASP A CA 1
ATOM 1571 C C . ASP A 1 200 ? -12.062 10.055 -9.139 1.00 71.75 200 ASP A C 1
ATOM 1573 O O . ASP A 1 200 ? -11.307 10.520 -9.991 1.00 71.75 200 ASP A O 1
ATOM 1577 N N . LEU A 1 201 ? -11.710 9.028 -8.354 1.00 61.50 201 LEU A N 1
ATOM 1578 C CA . LEU A 1 201 ? -10.388 8.402 -8.280 1.00 61.50 201 LEU A CA 1
ATOM 1579 C C . LEU A 1 201 ? -9.287 9.342 -7.772 1.00 61.50 201 LEU A C 1
ATOM 1581 O O . LEU A 1 201 ? -8.106 9.007 -7.873 1.00 61.50 201 LEU A O 1
ATOM 1585 N N . GLN A 1 202 ? -9.655 10.483 -7.187 1.00 63.81 202 GLN A N 1
ATOM 1586 C CA . GLN A 1 202 ? -8.708 11.357 -6.510 1.00 63.81 202 GLN A CA 1
ATOM 1587 C C . GLN A 1 202 ? -8.427 10.839 -5.105 1.00 63.81 202 GLN A C 1
ATOM 1589 O O . GLN A 1 202 ? -9.267 10.222 -4.448 1.00 63.81 202 GLN A O 1
ATOM 1594 N N . MET A 1 203 ? -7.212 11.082 -4.628 1.00 68.88 203 MET A N 1
ATOM 1595 C CA . MET A 1 203 ? -6.812 10.692 -3.283 1.00 68.88 203 MET A CA 1
ATOM 1596 C C . MET A 1 203 ? -6.937 11.892 -2.348 1.00 68.88 203 MET A C 1
ATOM 1598 O O . MET A 1 203 ? -6.237 12.887 -2.516 1.00 68.88 203 MET A O 1
ATOM 1602 N N . THR A 1 204 ? -7.778 11.792 -1.317 1.00 77.56 204 THR A N 1
ATOM 1603 C CA . THR A 1 204 ? -7.847 12.804 -0.257 1.00 77.56 204 THR A CA 1
ATOM 1604 C C . THR A 1 204 ? -7.316 12.272 1.062 1.00 77.56 204 THR A C 1
ATOM 1606 O O . THR A 1 204 ? -7.671 11.191 1.535 1.00 77.56 204 THR A O 1
ATOM 1609 N N . GLN A 1 205 ? -6.452 13.060 1.702 1.00 79.44 205 GLN A N 1
ATOM 1610 C CA . GLN A 1 205 ? -5.963 12.765 3.043 1.00 79.44 205 GLN A CA 1
ATOM 1611 C C . GLN A 1 205 ? -6.824 13.470 4.086 1.00 79.44 205 GLN A C 1
ATOM 1613 O O . GLN A 1 205 ? -6.981 14.690 4.066 1.00 79.44 205 GLN A O 1
ATOM 1618 N N . ARG A 1 206 ? -7.347 12.714 5.055 1.00 81.75 206 ARG A N 1
ATOM 1619 C CA . ARG A 1 206 ? -8.167 13.264 6.144 1.00 81.75 206 ARG A CA 1
ATOM 1620 C C . ARG A 1 206 ? -7.565 12.908 7.495 1.00 81.75 206 ARG A C 1
ATOM 1622 O O . ARG A 1 206 ? -7.120 11.785 7.729 1.00 81.75 206 ARG A O 1
ATOM 1629 N N . LYS A 1 207 ? -7.553 13.880 8.412 1.00 88.38 207 LYS A N 1
ATOM 1630 C CA . LYS A 1 207 ? -7.158 13.660 9.810 1.00 88.38 207 LYS A CA 1
ATOM 1631 C C . LYS A 1 207 ? -8.300 12.957 10.539 1.00 88.38 207 LYS A C 1
ATOM 1633 O O . LYS A 1 207 ? -9.382 13.517 10.692 1.00 88.38 207 LYS A O 1
ATOM 1638 N N . VAL A 1 208 ? -8.042 11.751 11.025 1.00 88.81 208 VAL A N 1
ATOM 1639 C CA . VAL A 1 208 ? -9.015 10.925 11.741 1.00 88.81 208 VAL A CA 1
ATOM 1640 C C . VAL A 1 208 ? -8.573 10.762 13.192 1.00 88.81 208 VAL A C 1
ATOM 1642 O O . VAL A 1 208 ? -7.393 10.559 13.475 1.00 88.81 208 VAL A O 1
ATOM 1645 N N . THR A 1 209 ? -9.525 10.902 14.118 1.00 91.06 209 THR A N 1
ATOM 1646 C CA . THR A 1 209 ? -9.281 10.802 15.563 1.00 91.06 209 THR A CA 1
ATOM 1647 C C . THR A 1 209 ? -9.646 9.417 16.091 1.00 91.06 209 THR A C 1
ATOM 1649 O O . THR A 1 209 ? -10.725 8.891 15.808 1.00 91.06 209 THR A O 1
ATOM 1652 N N . PHE A 1 210 ? -8.760 8.864 16.913 1.00 93.00 210 PHE A N 1
ATOM 1653 C CA . PHE A 1 210 ? -8.881 7.572 17.572 1.00 93.00 210 PHE A CA 1
ATOM 1654 C C . PHE A 1 210 ? -8.536 7.695 19.060 1.00 93.00 210 PHE A C 1
ATOM 1656 O O . PHE A 1 210 ? -7.805 8.601 19.463 1.00 93.00 210 PHE A O 1
ATOM 1663 N N . CYS A 1 211 ? -9.042 6.775 19.879 1.00 92.88 211 CYS A N 1
ATOM 1664 C CA . CYS A 1 211 ? -8.543 6.582 21.238 1.00 92.88 211 CYS A CA 1
ATOM 1665 C C . CYS A 1 211 ? -7.363 5.597 21.245 1.00 92.88 211 CYS A C 1
ATOM 1667 O O . CYS A 1 211 ? -7.208 4.786 20.328 1.00 92.88 211 CYS A O 1
ATOM 1669 N N . THR A 1 212 ? -6.559 5.640 22.306 1.00 91.56 212 THR A N 1
ATOM 1670 C CA . THR A 1 212 ? -5.419 4.731 22.519 1.00 91.56 212 THR A CA 1
ATOM 1671 C C . THR A 1 212 ? -5.814 3.254 22.457 1.00 91.56 212 THR A C 1
ATOM 1673 O O . THR A 1 212 ? -5.129 2.471 21.806 1.00 91.56 212 THR A O 1
ATOM 1676 N N . GLY A 1 213 ? -6.949 2.884 23.061 1.00 92.44 213 GLY A N 1
ATOM 1677 C CA . GLY A 1 213 ? -7.442 1.504 23.080 1.00 92.44 213 GLY A CA 1
ATOM 1678 C C . GLY A 1 213 ? -7.693 0.947 21.678 1.00 92.44 213 GLY A C 1
ATOM 1679 O O . GLY A 1 213 ? -7.169 -0.108 21.336 1.00 92.44 213 GLY A O 1
ATOM 1680 N N . CYS A 1 214 ? -8.407 1.690 20.826 1.00 93.31 214 CYS A N 1
ATOM 1681 C CA . CYS A 1 214 ? -8.670 1.246 19.456 1.00 93.31 214 CYS A CA 1
ATOM 1682 C C . CYS A 1 214 ? -7.406 1.223 18.584 1.00 93.31 214 CYS A C 1
ATOM 1684 O O . CYS A 1 214 ? -7.292 0.371 17.712 1.00 93.31 214 CYS A O 1
ATOM 1686 N N . ILE A 1 215 ? -6.451 2.136 18.796 1.00 93.81 215 ILE A N 1
ATOM 1687 C CA . ILE A 1 215 ? -5.163 2.085 18.082 1.00 93.81 215 ILE A CA 1
ATOM 1688 C C . ILE A 1 215 ? -4.373 0.838 18.483 1.00 93.81 215 ILE A C 1
ATOM 1690 O O . ILE A 1 215 ? -3.815 0.174 17.610 1.00 93.81 215 ILE A O 1
ATOM 1694 N N . SER A 1 216 ? -4.353 0.501 19.774 1.00 92.69 216 SER A N 1
ATOM 1695 C CA . SER A 1 216 ? -3.700 -0.711 20.272 1.00 92.69 216 SER A CA 1
ATOM 1696 C C . SER A 1 216 ? -4.338 -1.971 19.675 1.00 92.69 216 SER A C 1
ATOM 1698 O O . SER A 1 216 ? -3.628 -2.794 19.100 1.00 92.69 216 SER A O 1
ATOM 1700 N N . GLU A 1 217 ? -5.677 -2.058 19.695 1.00 92.50 217 GLU A N 1
ATOM 1701 C CA . GLU A 1 217 ? -6.447 -3.143 19.064 1.00 92.50 217 GLU A CA 1
ATOM 1702 C C . GLU A 1 217 ? -6.078 -3.300 17.585 1.00 92.50 217 GLU A C 1
ATOM 1704 O O . GLU A 1 217 ? -5.755 -4.394 17.143 1.00 92.50 217 GLU A O 1
ATOM 1709 N N . VAL A 1 218 ? -6.066 -2.210 16.813 1.00 91.81 218 VAL A N 1
ATOM 1710 C CA . VAL A 1 218 ? -5.738 -2.265 15.380 1.00 91.81 218 VAL A CA 1
ATOM 1711 C C . VAL A 1 218 ? -4.284 -2.677 15.143 1.00 91.81 218 VAL A C 1
ATOM 1713 O O . VAL A 1 218 ? -3.995 -3.434 14.215 1.00 91.81 218 VAL A O 1
ATOM 1716 N N . THR A 1 219 ? -3.363 -2.202 15.980 1.00 89.00 219 THR A N 1
ATOM 1717 C CA . THR A 1 219 ? -1.932 -2.499 15.838 1.00 89.00 219 THR A CA 1
ATOM 1718 C C . THR A 1 219 ? -1.657 -3.988 16.042 1.00 89.00 219 THR A C 1
ATOM 1720 O O . THR A 1 219 ? -0.881 -4.569 15.276 1.00 89.00 219 THR A O 1
ATOM 1723 N N . SER A 1 220 ? -2.345 -4.612 17.006 1.00 89.31 220 SER A N 1
ATOM 1724 C CA . SER A 1 220 ? -2.222 -6.038 17.326 1.00 89.31 220 SER A CA 1
ATOM 1725 C C . SER A 1 220 ? -2.956 -6.966 16.354 1.00 89.31 220 SER A C 1
ATOM 1727 O O . SER A 1 220 ? -2.729 -8.175 16.379 1.00 89.31 220 SER A O 1
ATOM 1729 N N . MET A 1 221 ? -3.790 -6.436 15.451 1.00 90.44 221 MET A N 1
ATOM 1730 C CA . MET A 1 221 ? -4.465 -7.260 14.448 1.00 90.44 221 MET A CA 1
ATOM 1731 C C . MET A 1 221 ? -3.477 -7.950 13.510 1.00 90.44 221 MET A C 1
ATOM 1733 O O . MET A 1 221 ? -2.483 -7.382 13.052 1.00 90.44 221 MET A O 1
ATOM 1737 N N . SER A 1 222 ? -3.833 -9.165 13.126 1.00 89.50 222 SER A N 1
ATOM 1738 C CA . SER A 1 222 ? -3.127 -9.947 12.127 1.00 89.50 222 SER A CA 1
ATOM 1739 C C . SER A 1 222 ? -3.293 -9.350 10.723 1.00 89.50 222 SER A C 1
ATOM 1741 O O . SER A 1 222 ? -4.404 -9.204 10.208 1.00 89.50 222 SER A O 1
ATOM 1743 N N . ALA A 1 223 ? -2.174 -9.002 10.079 1.00 87.56 223 ALA A N 1
ATOM 1744 C CA . ALA A 1 223 ? -2.190 -8.473 8.714 1.00 87.56 223 ALA A CA 1
ATOM 1745 C C . ALA A 1 223 ? -2.690 -9.516 7.699 1.00 87.56 223 ALA A C 1
ATOM 1747 O O . ALA A 1 223 ? -3.352 -9.144 6.732 1.00 87.56 223 ALA A O 1
ATOM 1748 N N . ILE A 1 224 ? -2.409 -10.809 7.926 1.00 87.62 224 ILE A N 1
ATOM 1749 C CA . ILE A 1 224 ? -2.824 -11.884 7.014 1.00 87.62 224 ILE A CA 1
ATOM 1750 C C . ILE A 1 224 ? -4.342 -12.052 7.015 1.00 87.62 224 ILE A C 1
ATOM 1752 O O . ILE A 1 224 ? -4.932 -12.240 5.958 1.00 87.62 224 ILE A O 1
ATOM 1756 N N . ASP A 1 225 ? -4.989 -11.907 8.172 1.00 88.19 225 ASP A N 1
ATOM 1757 C CA . ASP A 1 225 ? -6.439 -12.075 8.279 1.00 88.19 225 ASP A CA 1
ATOM 1758 C C . ASP A 1 225 ? -7.180 -10.903 7.639 1.00 88.19 225 ASP A C 1
ATOM 1760 O O . ASP A 1 225 ? -8.184 -11.098 6.958 1.00 88.19 225 ASP A O 1
ATOM 1764 N N . ILE A 1 226 ? -6.637 -9.689 7.768 1.00 86.81 226 ILE A N 1
ATOM 1765 C CA . ILE A 1 226 ? -7.146 -8.514 7.051 1.00 86.81 226 ILE A CA 1
ATOM 1766 C C . ILE A 1 226 ? -6.975 -8.697 5.540 1.00 86.81 226 ILE A C 1
ATOM 1768 O O . ILE A 1 226 ? -7.905 -8.431 4.780 1.00 86.81 226 ILE A O 1
ATOM 1772 N N . ALA A 1 227 ? -5.810 -9.175 5.096 1.00 84.56 227 ALA A N 1
ATOM 1773 C CA . ALA A 1 227 ? -5.551 -9.419 3.682 1.00 84.56 227 ALA A CA 1
ATOM 1774 C C . ALA A 1 227 ? -6.476 -10.507 3.114 1.00 84.56 227 ALA A C 1
ATOM 1776 O O . ALA A 1 227 ? -7.028 -10.322 2.037 1.00 84.56 227 ALA A O 1
ATOM 1777 N N . ARG A 1 228 ? -6.739 -11.586 3.863 1.00 83.75 228 ARG A N 1
ATOM 1778 C CA . ARG A 1 228 ? -7.726 -12.621 3.505 1.00 83.75 228 ARG A CA 1
ATOM 1779 C C . ARG A 1 228 ? -9.144 -12.076 3.438 1.00 83.75 228 ARG A C 1
ATOM 1781 O O . ARG A 1 228 ? -9.856 -12.375 2.487 1.00 83.75 228 ARG A O 1
ATOM 1788 N N . ALA A 1 229 ? -9.544 -11.253 4.406 1.00 82.12 229 ALA A N 1
ATOM 1789 C CA . ALA A 1 229 ? -10.858 -10.616 4.407 1.00 82.12 229 ALA A CA 1
ATOM 1790 C C . ALA A 1 229 ? -11.050 -9.670 3.208 1.00 82.12 229 ALA A C 1
ATOM 1792 O O . ALA A 1 229 ? -12.173 -9.502 2.737 1.00 82.12 229 ALA A O 1
ATOM 1793 N N . LYS A 1 230 ? -9.960 -9.071 2.708 1.00 72.44 230 LYS A N 1
ATOM 1794 C CA . LYS A 1 230 ? -9.945 -8.225 1.504 1.00 72.44 230 LYS A CA 1
ATOM 1795 C C . LYS A 1 230 ? -9.634 -8.980 0.209 1.00 72.44 230 LYS A C 1
ATOM 1797 O O . LYS A 1 230 ? -9.751 -8.384 -0.861 1.00 72.44 230 LYS A O 1
ATOM 1802 N N . ALA A 1 231 ? -9.229 -10.249 0.275 1.00 66.69 231 ALA A N 1
ATOM 1803 C CA . ALA A 1 231 ? -8.849 -11.005 -0.907 1.00 66.69 231 ALA A CA 1
ATOM 1804 C C . ALA A 1 231 ? -10.056 -11.108 -1.853 1.00 66.69 231 ALA A C 1
ATOM 1806 O O . ALA A 1 231 ? -11.178 -11.343 -1.389 1.00 66.69 231 ALA A O 1
ATOM 1807 N N . PRO A 1 232 ? -9.860 -10.941 -3.174 1.00 55.97 232 PRO A N 1
ATOM 1808 C CA . PRO A 1 232 ? -10.935 -11.117 -4.135 1.00 55.97 232 PRO A CA 1
ATOM 1809 C C . PRO A 1 232 ? -11.442 -12.551 -4.004 1.00 55.97 232 PRO A C 1
ATOM 1811 O O . PRO A 1 232 ? -10.761 -13.509 -4.369 1.00 55.97 232 PRO A O 1
ATOM 1814 N N . ASN A 1 233 ? -12.626 -12.695 -3.415 1.00 50.00 233 ASN A N 1
ATOM 1815 C CA . ASN A 1 233 ? -13.219 -13.986 -3.126 1.00 50.00 233 ASN A CA 1
ATOM 1816 C C . ASN A 1 233 ? -13.341 -14.743 -4.459 1.00 50.00 233 ASN A C 1
ATOM 1818 O O . ASN A 1 233 ? -14.106 -14.341 -5.337 1.00 50.00 233 ASN A O 1
ATOM 1822 N N . LYS A 1 234 ? -12.570 -15.825 -4.647 1.00 46.22 234 LYS A N 1
ATOM 1823 C CA . LYS A 1 234 ? -12.551 -16.623 -5.895 1.00 46.22 234 LYS A CA 1
ATOM 1824 C 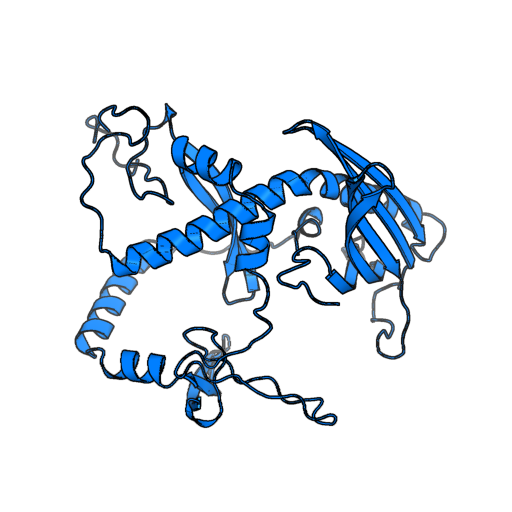C . LYS A 1 234 ? -13.882 -17.330 -6.193 1.00 46.22 234 LYS A C 1
ATOM 1826 O O . LYS A 1 234 ? -13.993 -18.056 -7.174 1.00 46.22 234 LYS A O 1
ATOM 1831 N N . LYS A 1 235 ? -14.913 -17.080 -5.391 1.00 50.12 235 LYS A N 1
ATOM 1832 C CA . LYS A 1 235 ? -16.309 -17.320 -5.731 1.00 50.12 235 LYS A CA 1
ATOM 1833 C C . LYS A 1 235 ? -16.974 -15.954 -5.844 1.00 50.12 235 LYS A C 1
ATOM 1835 O O . LYS A 1 235 ? -17.472 -15.425 -4.856 1.00 50.12 235 LYS A O 1
ATOM 1840 N N . SER A 1 236 ? -16.966 -15.362 -7.039 1.00 66.00 236 SER A N 1
ATOM 1841 C CA . SER A 1 236 ? -17.881 -14.260 -7.331 1.00 66.00 236 SER A CA 1
ATOM 1842 C C . SER A 1 236 ? -19.289 -14.831 -7.228 1.00 66.00 236 SER A C 1
ATOM 1844 O O . SER A 1 236 ? -19.749 -15.500 -8.145 1.00 66.00 236 SER A O 1
ATOM 1846 N N . THR A 1 237 ? -19.933 -14.677 -6.082 1.00 72.56 237 THR A N 1
ATOM 1847 C CA . THR A 1 237 ? -21.331 -15.039 -5.882 1.00 72.56 237 THR A CA 1
ATOM 1848 C C . THR A 1 237 ? -22.190 -13.818 -6.158 1.00 72.56 237 THR A C 1
ATOM 1850 O O . THR A 1 237 ? -21.753 -12.673 -6.015 1.00 72.56 237 THR A O 1
ATOM 1853 N N . CYS A 1 238 ? -23.412 -14.042 -6.620 1.00 77.44 238 CYS A N 1
ATOM 1854 C CA . CYS A 1 238 ? -24.347 -12.953 -6.804 1.00 77.44 238 CYS A CA 1
ATOM 1855 C C . CYS A 1 238 ? -24.676 -12.319 -5.448 1.00 77.44 238 CYS A C 1
ATOM 1857 O O . CYS A 1 238 ? -25.085 -13.014 -4.525 1.00 77.44 238 CYS A O 1
ATOM 1859 N N . VAL A 1 239 ? -24.571 -10.993 -5.350 1.00 76.00 239 VAL A N 1
ATOM 1860 C CA . VAL A 1 239 ? -24.892 -10.234 -4.129 1.00 76.00 239 VAL A CA 1
ATOM 1861 C C . VAL A 1 239 ? -26.353 -10.380 -3.680 1.00 76.00 239 VAL A C 1
ATOM 1863 O O . VAL A 1 239 ? -26.673 -10.083 -2.538 1.00 76.00 239 VAL A O 1
ATOM 1866 N N . THR A 1 240 ? -27.247 -10.831 -4.565 1.00 80.81 240 THR A N 1
ATOM 1867 C CA . THR A 1 240 ? -28.674 -11.016 -4.266 1.00 80.81 240 THR A CA 1
ATOM 1868 C C . THR A 1 240 ? -29.018 -12.462 -3.927 1.00 80.81 240 THR A C 1
ATOM 1870 O O . THR A 1 240 ? -29.642 -12.704 -2.905 1.00 80.81 240 THR A O 1
ATOM 1873 N N . CYS A 1 241 ? -28.650 -13.424 -4.778 1.00 82.62 241 CYS A N 1
ATOM 1874 C CA . CYS A 1 241 ? -29.070 -14.822 -4.614 1.00 82.62 241 CYS A CA 1
ATOM 1875 C C . CYS A 1 241 ? -27.950 -15.758 -4.151 1.00 82.62 241 CYS A C 1
ATOM 1877 O O . CYS A 1 241 ? -28.148 -16.967 -4.094 1.00 82.62 241 CYS A O 1
ATOM 1879 N N . SER A 1 242 ? -26.748 -15.226 -3.911 1.00 80.12 242 SER A N 1
ATOM 1880 C CA . SER A 1 242 ? -25.543 -15.979 -3.535 1.00 80.12 242 SER A CA 1
ATOM 1881 C C . SER A 1 242 ? -25.119 -17.072 -4.525 1.00 80.12 242 SER A C 1
ATOM 1883 O O . SER A 1 242 ? -24.138 -17.771 -4.279 1.00 80.12 242 SER A O 1
ATOM 1885 N N . ALA A 1 243 ? -25.787 -17.185 -5.679 1.00 78.88 243 ALA A N 1
ATOM 1886 C CA . ALA A 1 243 ? -25.442 -18.145 -6.714 1.00 78.88 243 ALA A CA 1
ATOM 1887 C C . ALA A 1 243 ? -24.029 -17.866 -7.252 1.00 78.88 243 ALA A C 1
ATOM 1889 O O . ALA A 1 243 ? -23.682 -16.700 -7.478 1.00 78.88 243 ALA A O 1
ATOM 1890 N N . PRO A 1 244 ? -23.205 -18.901 -7.479 1.00 73.00 244 PRO A N 1
ATOM 1891 C CA . PRO A 1 244 ? -21.889 -18.729 -8.074 1.00 73.00 244 PRO A CA 1
ATOM 1892 C C . PRO A 1 244 ? -22.021 -18.163 -9.491 1.00 73.00 244 PRO A C 1
ATOM 1894 O O . PRO A 1 244 ? -22.778 -18.662 -10.320 1.00 73.00 244 PRO A O 1
ATOM 1897 N N . ILE A 1 245 ? -21.266 -17.112 -9.786 1.00 71.00 245 ILE A N 1
ATOM 1898 C CA . ILE A 1 245 ? -21.177 -16.517 -11.119 1.00 71.00 245 ILE A CA 1
ATOM 1899 C C . ILE A 1 245 ? -20.154 -17.343 -11.892 1.00 71.00 245 ILE A C 1
ATOM 1901 O O . ILE A 1 245 ? -18.954 -17.079 -11.874 1.00 71.00 245 ILE A O 1
ATOM 1905 N N . THR A 1 246 ? -20.636 -18.411 -12.522 1.00 61.94 246 THR A N 1
ATOM 1906 C CA . THR A 1 246 ? -19.849 -19.250 -13.425 1.00 61.94 246 THR A CA 1
ATOM 1907 C C . THR A 1 246 ? -19.655 -18.503 -14.741 1.00 61.94 246 THR A C 1
ATOM 1909 O O . THR A 1 246 ? -20.612 -18.305 -15.487 1.00 61.94 246 THR A O 1
ATOM 1912 N N . GLY A 1 247 ? -18.432 -18.060 -15.031 1.00 51.31 247 GLY A N 1
ATOM 1913 C CA . GLY A 1 247 ? -18.195 -17.217 -16.200 1.00 51.31 247 GLY A CA 1
ATOM 1914 C C . GLY A 1 247 ? -16.749 -17.175 -16.670 1.00 51.31 247 GLY A C 1
ATOM 1915 O O . GLY A 1 247 ? -16.177 -16.098 -16.745 1.00 51.31 247 GLY A O 1
ATOM 1916 N N . ARG A 1 248 ? -16.162 -18.332 -16.999 1.00 43.12 248 ARG A N 1
ATOM 1917 C CA . ARG A 1 248 ? -15.148 -18.433 -18.063 1.00 43.12 248 ARG A CA 1
ATOM 1918 C C . ARG A 1 248 ? -15.335 -19.761 -18.795 1.00 43.12 248 ARG A C 1
ATOM 1920 O O . ARG A 1 248 ? -14.822 -20.783 -18.356 1.00 43.12 248 ARG A O 1
ATOM 1927 N N . ARG A 1 249 ? -16.072 -19.752 -19.909 1.00 41.97 249 ARG A N 1
ATOM 1928 C CA . ARG A 1 249 ? -15.757 -20.678 -21.006 1.00 41.97 249 ARG A CA 1
ATOM 1929 C C . ARG A 1 249 ? -14.599 -20.055 -21.785 1.00 41.97 249 ARG A C 1
ATOM 1931 O O . ARG A 1 249 ? -14.546 -18.834 -21.936 1.00 41.97 249 ARG A O 1
ATOM 1938 N N . LEU A 1 250 ? -13.650 -20.888 -22.197 1.00 33.34 250 LEU A N 1
ATOM 1939 C CA . LEU A 1 250 ? -12.496 -20.506 -23.006 1.00 33.34 250 LEU A CA 1
ATOM 1940 C C . LEU A 1 250 ? -13.016 -19.841 -24.300 1.00 33.34 250 LEU A C 1
ATOM 1942 O O . LEU A 1 250 ? -13.623 -20.526 -25.116 1.00 33.34 250 LEU A O 1
ATOM 1946 N N . GLY A 1 251 ? -12.880 -18.514 -24.440 1.00 41.78 251 GLY A N 1
ATOM 1947 C CA . GLY A 1 251 ? -13.281 -17.790 -25.661 1.00 41.78 251 GLY A CA 1
ATOM 1948 C C . GLY A 1 251 ? -13.888 -16.386 -25.507 1.00 41.78 251 GLY A C 1
ATOM 1949 O O . GLY A 1 251 ? -13.927 -15.662 -26.492 1.00 41.78 251 GLY A O 1
ATOM 1950 N N . ASP A 1 252 ? -14.323 -15.947 -24.320 1.00 39.28 252 ASP A N 1
ATOM 1951 C CA . ASP A 1 252 ? -15.017 -14.646 -24.159 1.00 39.28 252 ASP A CA 1
ATOM 1952 C C . ASP A 1 252 ? -14.077 -13.568 -23.558 1.00 39.28 252 ASP A C 1
ATOM 1954 O O . ASP A 1 252 ? -14.220 -13.134 -22.412 1.00 39.28 252 ASP A O 1
ATOM 1958 N N . PHE A 1 253 ? -13.051 -13.154 -24.313 1.00 35.62 253 PHE A N 1
ATOM 1959 C CA . PHE A 1 253 ? -12.211 -11.997 -23.966 1.00 35.62 253 PHE A CA 1
ATOM 1960 C C . PHE A 1 253 ? -12.938 -10.702 -24.366 1.00 35.62 253 PHE A C 1
ATOM 1962 O O . PHE A 1 253 ? -12.882 -10.294 -25.520 1.00 35.62 253 PHE A O 1
ATOM 1969 N N . GLY A 1 254 ? -13.630 -10.049 -23.423 1.00 40.66 254 GLY A N 1
ATOM 1970 C CA . GLY A 1 254 ? -14.133 -8.681 -23.647 1.00 40.66 254 GLY A CA 1
ATOM 1971 C C . GLY A 1 254 ? -15.387 -8.243 -22.887 1.00 40.66 254 GLY A C 1
ATOM 1972 O O . GLY A 1 254 ? -15.689 -7.053 -22.873 1.00 40.66 254 GLY A O 1
ATOM 1973 N N . LYS A 1 255 ? -16.125 -9.140 -22.218 1.00 43.75 255 LYS A N 1
ATOM 1974 C CA . LYS A 1 255 ? -17.324 -8.756 -21.447 1.00 43.75 255 LYS A CA 1
ATOM 1975 C C . LYS A 1 255 ? -17.006 -8.667 -19.955 1.00 43.75 255 LYS A C 1
ATOM 1977 O O . LYS A 1 255 ? -16.783 -9.676 -19.295 1.00 43.75 255 LYS A O 1
ATOM 1982 N N . SER A 1 256 ? -16.987 -7.450 -19.412 1.00 50.03 256 SER A N 1
ATOM 1983 C CA . SER A 1 256 ? -16.850 -7.210 -17.971 1.00 50.03 256 SER A CA 1
ATOM 1984 C C . SER A 1 256 ? -18.012 -7.847 -17.199 1.00 50.03 256 SER A C 1
ATOM 1986 O O . SER A 1 256 ? -19.171 -7.664 -17.578 1.00 50.03 256 SER A O 1
ATOM 1988 N N . ASN A 1 257 ? -17.724 -8.529 -16.087 1.00 56.66 257 ASN A N 1
ATOM 1989 C CA . ASN A 1 257 ? -18.751 -9.000 -15.154 1.00 56.66 257 ASN A CA 1
ATOM 1990 C C . ASN A 1 257 ? -19.670 -7.838 -14.729 1.00 56.66 257 ASN A C 1
ATOM 1992 O O . ASN A 1 257 ? -19.188 -6.757 -14.387 1.00 56.66 257 ASN A O 1
ATOM 1996 N N . SER A 1 258 ? -20.989 -8.052 -14.718 1.00 71.56 258 SER A N 1
ATOM 1997 C CA . SER A 1 258 ? -21.950 -7.036 -14.274 1.00 71.56 258 SER A CA 1
ATOM 1998 C C . SER A 1 258 ? -21.861 -6.810 -12.765 1.00 71.56 258 SER A C 1
ATOM 2000 O O . SER A 1 258 ? -22.186 -7.703 -11.981 1.00 71.56 258 SER A O 1
ATOM 2002 N N . THR A 1 259 ? -21.461 -5.607 -12.356 1.00 77.50 259 THR A N 1
ATOM 2003 C CA . THR A 1 259 ? -21.478 -5.155 -10.958 1.00 77.50 259 THR A CA 1
ATOM 2004 C C . THR A 1 259 ? -22.615 -4.163 -10.720 1.00 77.50 259 THR A C 1
ATOM 2006 O O . THR A 1 259 ? -22.986 -3.384 -11.602 1.00 77.50 259 THR A O 1
ATOM 2009 N N . CYS A 1 260 ? -23.203 -4.204 -9.525 1.00 76.25 260 CYS A N 1
ATOM 2010 C CA . CYS A 1 260 ? -24.197 -3.228 -9.088 1.00 76.25 260 CYS A CA 1
ATOM 2011 C C . CYS A 1 260 ? -23.508 -1.889 -8.798 1.00 76.25 260 CYS A C 1
ATOM 2013 O O . CYS A 1 260 ? -22.547 -1.861 -8.039 1.00 76.25 260 CYS A O 1
ATOM 2015 N N . LYS A 1 261 ? -24.003 -0.763 -9.324 1.00 80.06 261 LYS A N 1
ATOM 2016 C CA . LYS A 1 261 ? -23.423 0.562 -9.026 1.00 80.06 261 LYS A CA 1
ATOM 2017 C C . LYS A 1 261 ? -23.736 1.117 -7.632 1.00 80.06 261 LYS A C 1
ATOM 2019 O O . LYS A 1 261 ? -23.131 2.112 -7.259 1.00 80.06 261 LYS A O 1
ATOM 2024 N N . LEU A 1 262 ? -24.645 0.497 -6.874 1.00 70.62 262 LEU A N 1
ATOM 2025 C CA . LEU A 1 262 ? -24.978 0.920 -5.506 1.00 70.62 262 LEU A CA 1
ATOM 2026 C C . LEU A 1 262 ? -24.147 0.177 -4.454 1.00 70.62 262 LEU A C 1
ATOM 2028 O O . LEU A 1 262 ? -23.515 0.808 -3.616 1.00 70.62 262 LEU A O 1
ATOM 2032 N N . CYS A 1 263 ? -24.113 -1.158 -4.510 1.00 68.69 263 CYS A N 1
ATOM 2033 C CA . CYS A 1 263 ? -23.377 -1.971 -3.535 1.00 68.69 263 CYS A CA 1
ATOM 2034 C C . CYS A 1 263 ? -22.028 -2.499 -4.040 1.00 68.69 263 CYS A C 1
ATOM 2036 O O . CYS A 1 263 ? -21.337 -3.189 -3.298 1.00 68.69 263 CYS A O 1
ATOM 2038 N N . PHE A 1 264 ? -21.674 -2.246 -5.306 1.00 71.12 264 PHE A N 1
ATOM 2039 C CA . PHE A 1 264 ? -20.457 -2.736 -5.977 1.00 71.12 264 PHE A CA 1
ATOM 2040 C C . PHE A 1 264 ? -20.318 -4.268 -6.063 1.00 71.12 264 PHE A C 1
ATOM 2042 O O . PHE A 1 264 ? -19.349 -4.771 -6.628 1.00 71.12 264 PHE A O 1
ATOM 2049 N N . GLY A 1 265 ? -21.309 -5.024 -5.580 1.00 68.56 265 GLY A N 1
ATOM 2050 C CA . GLY A 1 265 ? -21.336 -6.482 -5.639 1.00 68.56 265 GLY A CA 1
ATOM 2051 C C . GLY A 1 265 ? -21.576 -7.024 -7.049 1.00 68.56 265 GLY A C 1
ATOM 2052 O O . GLY A 1 265 ? -22.206 -6.374 -7.890 1.00 68.56 265 GLY A O 1
ATOM 2053 N N . PHE A 1 266 ? -21.098 -8.243 -7.306 1.00 79.62 266 PHE A N 1
ATOM 2054 C CA . PHE A 1 266 ? -21.362 -8.932 -8.564 1.00 79.62 266 PHE A CA 1
ATOM 2055 C C . PHE A 1 266 ? -22.829 -9.356 -8.673 1.00 79.62 266 PHE A C 1
ATOM 2057 O O . PHE A 1 266 ? -23.456 -9.782 -7.701 1.00 79.62 266 PHE A O 1
ATOM 2064 N N . VAL A 1 267 ? -23.379 -9.274 -9.880 1.00 79.62 267 VAL A N 1
ATOM 2065 C CA . VAL A 1 267 ? -24.787 -9.563 -10.145 1.00 79.62 267 VAL A CA 1
ATOM 2066 C C . VAL A 1 267 ? -24.880 -10.596 -11.259 1.00 79.62 267 VAL A C 1
ATOM 2068 O O . VAL A 1 267 ? -24.333 -10.384 -12.343 1.00 79.62 267 VAL A O 1
ATOM 2071 N N . CYS A 1 268 ? -25.555 -11.719 -10.998 1.00 84.06 268 CYS A N 1
ATOM 2072 C CA . CYS A 1 268 ? -25.850 -12.700 -12.038 1.00 84.06 268 CYS A CA 1
ATOM 2073 C C . CYS A 1 268 ? -26.877 -12.130 -13.027 1.00 84.06 268 CYS A C 1
ATOM 2075 O O . CYS A 1 268 ? -27.556 -11.146 -12.735 1.00 84.06 268 CYS A O 1
ATOM 2077 N N . HIS A 1 269 ? -27.026 -12.765 -14.189 1.00 82.94 269 HIS A N 1
ATOM 2078 C CA . HIS A 1 269 ? -27.968 -12.304 -15.209 1.00 82.94 269 HIS A CA 1
ATOM 2079 C C . HIS A 1 269 ? -29.408 -12.176 -14.677 1.00 82.94 269 HIS A C 1
ATOM 2081 O O . HIS A 1 269 ? -30.067 -11.183 -14.966 1.00 82.94 269 HIS A O 1
ATOM 2087 N N . ALA A 1 270 ? -29.854 -13.124 -13.843 1.00 84.69 270 ALA A N 1
ATOM 2088 C CA . ALA A 1 270 ? -31.206 -13.146 -13.278 1.00 84.69 270 ALA A CA 1
ATOM 2089 C C . ALA A 1 270 ? -31.471 -12.026 -12.255 1.00 84.69 270 ALA A C 1
ATOM 2091 O O . ALA A 1 270 ? -32.589 -11.537 -12.152 1.00 84.69 270 ALA A O 1
ATOM 2092 N N . CYS A 1 271 ? -30.450 -11.586 -11.514 1.00 84.88 271 CYS A N 1
ATOM 2093 C CA . CYS A 1 271 ? -30.588 -10.519 -10.517 1.00 84.88 271 CYS A CA 1
ATOM 2094 C C . CYS A 1 271 ? -30.183 -9.138 -11.058 1.00 84.88 271 CYS A C 1
ATOM 2096 O O . CYS A 1 271 ? -30.131 -8.168 -10.297 1.00 84.88 271 CYS A O 1
ATOM 2098 N N . LYS A 1 272 ? -29.850 -9.043 -12.353 1.00 88.06 272 LYS A N 1
ATOM 2099 C CA . LYS A 1 272 ? -29.369 -7.820 -12.997 1.00 88.06 272 LYS A CA 1
ATOM 2100 C C . LYS A 1 272 ? -30.536 -6.942 -13.430 1.00 88.06 272 LYS A C 1
ATOM 2102 O O . LYS A 1 272 ? -31.303 -7.313 -14.310 1.00 88.06 272 LYS A O 1
ATOM 2107 N N . ILE A 1 273 ? -30.580 -5.717 -12.919 1.00 84.00 273 ILE A N 1
ATOM 2108 C CA . ILE A 1 273 ? -31.475 -4.665 -13.403 1.00 84.00 273 ILE A CA 1
ATOM 2109 C C . ILE A 1 273 ? -30.637 -3.616 -14.125 1.00 84.00 273 ILE A C 1
ATOM 2111 O O . ILE A 1 273 ? -29.739 -3.019 -13.540 1.00 84.00 273 ILE A O 1
ATOM 2115 N N . VAL A 1 274 ? -30.932 -3.363 -15.399 1.00 84.94 274 VAL A N 1
ATOM 2116 C CA . VAL A 1 274 ? -30.280 -2.295 -16.168 1.00 84.94 274 VAL A CA 1
ATOM 2117 C C . VAL A 1 274 ? -31.252 -1.130 -16.311 1.00 84.94 274 VAL A C 1
ATOM 2119 O O . VAL A 1 274 ? -32.352 -1.306 -16.829 1.00 84.94 274 VAL A O 1
ATOM 2122 N N . ARG A 1 275 ? -30.853 0.065 -15.869 1.00 84.00 275 ARG A N 1
ATOM 2123 C CA . ARG A 1 275 ? -31.623 1.306 -16.044 1.00 84.00 275 ARG A CA 1
ATOM 2124 C C . ARG A 1 275 ? -30.810 2.320 -16.836 1.00 84.00 275 ARG A C 1
ATOM 2126 O O . ARG A 1 275 ? -29.591 2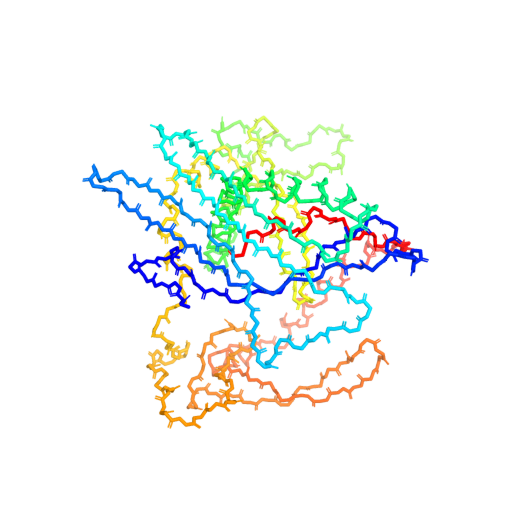.386 -16.699 1.00 84.00 275 ARG A O 1
ATOM 2133 N N . LYS A 1 276 ? -31.479 3.101 -17.681 1.00 84.38 276 LYS A N 1
ATOM 2134 C CA . LYS A 1 276 ? -30.864 4.233 -18.377 1.00 84.38 276 LYS A CA 1
ATOM 2135 C C . LYS A 1 276 ? -30.973 5.440 -17.452 1.00 84.38 276 LYS A C 1
ATOM 2137 O O . LYS A 1 276 ? -32.085 5.831 -17.117 1.00 84.38 276 LYS A O 1
ATOM 2142 N N . LEU A 1 277 ? -29.840 5.964 -17.000 1.00 78.12 277 LEU A N 1
ATOM 2143 C CA . LEU A 1 277 ? -29.799 7.159 -16.164 1.00 78.12 277 LEU A CA 1
ATOM 2144 C C . LEU A 1 277 ? -29.259 8.332 -16.974 1.00 78.12 277 LEU A C 1
ATOM 2146 O O . LEU A 1 277 ? -28.377 8.144 -17.816 1.00 78.12 277 LEU A O 1
ATOM 2150 N N . THR A 1 278 ? -29.808 9.516 -16.715 1.00 75.38 278 THR A N 1
ATOM 2151 C CA . THR A 1 278 ? -29.326 10.782 -17.270 1.00 75.38 278 THR A CA 1
ATOM 2152 C C . THR A 1 278 ? -28.316 11.381 -16.302 1.00 75.38 278 THR A C 1
ATOM 2154 O O . THR A 1 278 ? -28.598 11.520 -15.113 1.00 75.38 278 THR A O 1
ATOM 2157 N N . PHE A 1 279 ? -27.148 11.718 -16.821 1.00 69.00 279 PHE A N 1
ATOM 2158 C CA . PHE A 1 279 ? -26.056 12.365 -16.117 1.00 69.00 279 PHE A CA 1
ATOM 2159 C C . PHE A 1 279 ? -25.886 13.760 -16.693 1.00 69.00 279 PHE A C 1
ATOM 2161 O O . PHE A 1 279 ? -26.043 13.944 -17.897 1.00 69.00 279 PHE A O 1
ATOM 2168 N N . VAL A 1 280 ? -25.581 14.725 -15.835 1.00 73.56 280 VAL A N 1
ATOM 2169 C CA . VAL A 1 280 ? -25.130 16.047 -16.265 1.00 73.56 280 VAL A CA 1
ATOM 2170 C C . VAL A 1 280 ? -23.611 16.011 -16.173 1.00 73.56 280 VAL A C 1
ATOM 2172 O O . VAL A 1 280 ? -23.072 15.837 -15.080 1.00 73.56 280 VAL A O 1
ATOM 2175 N N . ASP A 1 281 ? -22.938 16.068 -17.317 1.00 65.62 281 ASP A N 1
ATOM 2176 C CA . ASP A 1 281 ? -21.481 16.157 -17.381 1.00 65.62 281 ASP A CA 1
ATOM 2177 C C . ASP A 1 281 ? -21.020 17.562 -16.913 1.00 65.62 281 ASP A C 1
ATOM 2179 O O . ASP A 1 281 ? -21.831 18.493 -16.899 1.00 65.62 281 ASP A O 1
ATOM 2183 N N . PRO A 1 282 ? -19.746 17.749 -16.510 1.00 58.72 282 PRO A N 1
ATOM 2184 C CA . PRO A 1 282 ? -19.229 19.038 -16.024 1.00 58.72 282 PRO A CA 1
ATOM 2185 C C . PRO A 1 282 ? -19.441 20.210 -16.995 1.00 58.72 282 PRO A C 1
ATOM 2187 O O . PRO A 1 282 ? -19.616 21.342 -16.556 1.00 58.72 282 PRO A O 1
ATOM 2190 N N . ASP A 1 283 ? -19.526 19.918 -18.294 1.00 80.31 283 ASP A N 1
ATOM 2191 C CA . ASP A 1 283 ? -19.829 20.878 -19.364 1.00 80.31 283 ASP A CA 1
ATOM 2192 C C . ASP A 1 283 ? -21.337 21.189 -19.496 1.00 80.31 283 ASP A C 1
ATOM 2194 O O . ASP A 1 283 ? -21.795 21.681 -20.526 1.00 80.31 283 ASP A O 1
ATOM 2198 N N . LEU A 1 284 ? -22.137 20.855 -18.474 1.00 66.12 284 LEU A N 1
ATOM 2199 C CA . LEU A 1 284 ? -23.595 21.030 -18.399 1.00 66.12 284 LEU A CA 1
ATOM 2200 C C . LEU A 1 284 ? -24.391 20.274 -19.476 1.00 66.12 284 LEU A C 1
ATOM 2202 O O . LEU A 1 284 ? -25.578 20.533 -19.682 1.00 66.12 284 LEU A O 1
ATOM 2206 N N . GLN A 1 285 ? -23.772 19.296 -20.136 1.00 71.00 285 GLN A N 1
ATOM 2207 C CA . GLN A 1 285 ? -24.448 18.458 -21.121 1.00 71.00 285 GLN A CA 1
ATOM 2208 C C . GLN A 1 285 ? -25.109 17.240 -20.479 1.00 71.00 285 GLN A C 1
ATOM 2210 O O . GLN A 1 285 ? -24.549 16.589 -19.600 1.00 71.00 285 GLN A O 1
ATOM 2215 N N . MET A 1 286 ? -26.313 16.907 -20.945 1.00 75.19 286 MET A N 1
ATOM 2216 C CA . MET A 1 286 ? -27.037 15.726 -20.482 1.00 75.19 286 MET A CA 1
ATOM 2217 C C . MET A 1 286 ? -26.655 14.496 -21.306 1.00 75.19 286 MET A C 1
ATOM 2219 O O . MET A 1 286 ? -27.022 14.394 -22.476 1.00 75.19 286 MET A O 1
ATOM 2223 N N . THR A 1 287 ? -25.997 13.512 -20.690 1.00 74.81 287 THR A N 1
ATOM 2224 C CA . THR A 1 287 ? -25.702 12.221 -21.324 1.00 74.81 287 THR A CA 1
ATOM 2225 C C . THR A 1 287 ? -26.465 11.079 -20.666 1.00 74.81 287 THR A C 1
ATOM 2227 O O . THR A 1 287 ? -26.593 10.988 -19.448 1.00 74.81 287 THR A O 1
ATOM 2230 N N . GLN A 1 288 ? -27.006 10.165 -21.475 1.00 75.56 288 GLN A N 1
ATOM 2231 C CA . GLN A 1 288 ? -27.742 9.007 -20.970 1.00 75.56 288 GLN A CA 1
ATOM 2232 C C . GLN A 1 288 ? -26.891 7.742 -21.052 1.00 75.56 288 GLN A C 1
ATOM 2234 O O . GLN A 1 288 ? -26.515 7.314 -22.143 1.00 75.56 288 GLN A O 1
ATOM 2239 N N . ARG A 1 289 ? -26.637 7.089 -19.913 1.00 77.88 289 ARG A N 1
ATOM 2240 C CA . ARG A 1 289 ? -25.809 5.871 -19.845 1.00 77.88 289 ARG A CA 1
ATOM 2241 C C . ARG A 1 289 ? -26.597 4.715 -19.230 1.00 77.88 289 ARG A C 1
ATOM 2243 O O . ARG A 1 289 ? -27.415 4.905 -18.330 1.00 77.88 289 ARG A O 1
ATOM 2250 N N . LYS A 1 290 ? -26.376 3.495 -19.736 1.00 81.88 290 LYS A N 1
ATOM 2251 C CA . LYS A 1 290 ? -26.954 2.272 -19.156 1.00 81.88 290 LYS A CA 1
ATOM 2252 C C . LYS A 1 290 ? -26.163 1.894 -17.910 1.00 81.88 290 LYS A C 1
ATOM 2254 O O . LYS A 1 290 ? -24.958 1.673 -17.977 1.00 81.88 290 LYS A O 1
ATOM 2259 N N . VAL A 1 291 ? -26.858 1.784 -16.789 1.00 79.44 291 VAL A N 1
ATOM 2260 C CA . VAL A 1 291 ? -26.281 1.485 -15.484 1.00 79.44 291 VAL A CA 1
ATOM 2261 C C . VAL A 1 291 ? -26.877 0.197 -14.948 1.00 79.44 291 VAL A C 1
ATOM 2263 O O . VAL A 1 291 ? -28.067 -0.062 -15.113 1.00 79.44 291 VAL A O 1
ATOM 2266 N N . THR A 1 292 ? -26.036 -0.623 -14.322 1.00 80.88 292 THR A N 1
ATOM 2267 C CA . THR A 1 292 ? -26.439 -1.909 -13.755 1.00 80.88 292 THR A CA 1
ATOM 2268 C C . THR A 1 292 ? -26.621 -1.812 -12.243 1.00 80.88 292 THR A C 1
ATOM 2270 O O . THR A 1 292 ? -25.765 -1.282 -11.536 1.00 80.88 292 THR A O 1
ATOM 2273 N N . PHE A 1 293 ? -27.718 -2.379 -11.753 1.00 84.25 293 PHE A N 1
ATOM 2274 C CA . PHE A 1 293 ? -28.092 -2.491 -10.349 1.00 84.25 293 PHE A CA 1
ATOM 2275 C C . PHE A 1 293 ? -28.463 -3.941 -10.023 1.00 84.25 293 PHE A C 1
ATOM 2277 O O . PHE A 1 293 ? -28.864 -4.697 -10.910 1.00 84.25 293 PHE A O 1
ATOM 2284 N N . CYS A 1 294 ? -28.337 -4.342 -8.759 1.00 83.94 294 CYS A N 1
ATOM 2285 C CA . CYS A 1 294 ? -28.918 -5.595 -8.285 1.00 83.94 294 CYS A CA 1
ATOM 2286 C C . CYS A 1 294 ? -30.377 -5.377 -7.863 1.00 83.94 294 CYS A C 1
ATOM 2288 O O . CYS A 1 294 ? -30.762 -4.274 -7.466 1.00 83.94 294 CYS A O 1
ATOM 2290 N N . THR A 1 295 ? -31.187 -6.433 -7.933 1.00 85.00 295 THR A N 1
ATOM 2291 C CA . THR A 1 295 ? -32.595 -6.404 -7.504 1.00 85.00 295 THR A CA 1
ATOM 2292 C C . THR A 1 295 ? -32.757 -5.976 -6.047 1.00 85.00 295 THR A C 1
ATOM 2294 O O . THR A 1 295 ? -33.670 -5.213 -5.755 1.00 85.00 295 THR A O 1
ATOM 2297 N N . GLY A 1 296 ? -31.839 -6.377 -5.159 1.00 84.06 296 GLY A N 1
ATOM 2298 C CA . GLY A 1 296 ? -31.849 -5.970 -3.748 1.00 84.06 296 GLY A CA 1
ATOM 2299 C C . GLY A 1 296 ? -31.781 -4.450 -3.568 1.00 84.06 296 GLY A C 1
ATOM 2300 O O . GLY A 1 296 ? -32.676 -3.863 -2.968 1.00 84.06 296 GLY A O 1
ATOM 2301 N N . CYS A 1 297 ? -30.779 -3.794 -4.164 1.00 75.88 297 CYS A N 1
ATOM 2302 C CA . CYS A 1 297 ? -30.641 -2.340 -4.057 1.00 75.88 297 CYS A CA 1
ATOM 2303 C C . CYS A 1 297 ? -31.788 -1.581 -4.740 1.00 75.88 297 CYS A C 1
ATOM 2305 O O . CYS A 1 297 ? -32.171 -0.516 -4.270 1.00 75.88 297 CYS A O 1
ATOM 2307 N N . ILE A 1 298 ? -32.342 -2.098 -5.843 1.00 83.31 298 ILE A N 1
ATOM 2308 C CA . ILE A 1 298 ? -33.513 -1.467 -6.469 1.00 83.31 298 ILE A CA 1
ATOM 2309 C C . ILE A 1 298 ? -34.738 -1.587 -5.570 1.00 83.31 298 ILE A C 1
ATOM 2311 O O . ILE A 1 298 ? -35.420 -0.587 -5.393 1.00 83.31 298 ILE A O 1
ATOM 2315 N N . SER A 1 299 ? -34.984 -2.759 -4.978 1.00 78.94 299 SER A N 1
ATOM 2316 C CA . SER A 1 299 ? -36.102 -2.973 -4.054 1.00 78.94 299 SER A CA 1
ATOM 2317 C C . SER A 1 299 ? -36.033 -2.020 -2.862 1.00 78.94 299 SER A C 1
ATOM 2319 O O . SER A 1 299 ? -37.037 -1.405 -2.509 1.00 78.94 299 SER A O 1
ATOM 2321 N N . GLU A 1 300 ? -34.842 -1.866 -2.280 1.00 73.62 300 GLU A N 1
ATOM 2322 C CA . GLU A 1 300 ? -34.592 -0.942 -1.175 1.00 73.62 300 GLU A CA 1
ATOM 2323 C C . GLU A 1 300 ? -34.919 0.498 -1.588 1.00 73.62 300 GLU A C 1
ATOM 2325 O O . GLU A 1 300 ? -35.765 1.130 -0.963 1.00 73.62 300 GLU A O 1
ATOM 2330 N N . VAL A 1 301 ? -34.366 0.980 -2.707 1.00 69.62 301 VAL A N 1
ATOM 2331 C CA . VAL A 1 301 ? -34.640 2.335 -3.217 1.00 69.62 301 VAL A CA 1
ATOM 2332 C C . VAL A 1 301 ? -36.121 2.543 -3.546 1.00 69.62 301 VAL A C 1
ATOM 2334 O O . VAL A 1 301 ? -36.665 3.598 -3.237 1.00 69.62 301 VAL A O 1
ATOM 2337 N N . THR A 1 302 ? -36.804 1.557 -4.134 1.00 76.62 302 THR A N 1
ATOM 2338 C CA . THR A 1 302 ? -38.241 1.668 -4.444 1.00 76.62 302 THR A CA 1
ATOM 2339 C C . THR A 1 302 ? -39.131 1.645 -3.208 1.00 76.62 302 THR A C 1
ATOM 2341 O O . THR A 1 302 ? -40.259 2.120 -3.273 1.00 76.62 302 THR A O 1
ATOM 2344 N N . SER A 1 303 ? -38.638 1.107 -2.091 1.00 73.38 303 SER A N 1
ATOM 2345 C CA . SER A 1 303 ? -39.350 1.110 -0.810 1.00 73.38 303 SER A CA 1
ATOM 2346 C C . SER A 1 303 ? -39.149 2.400 -0.007 1.00 73.38 303 SER A C 1
ATOM 2348 O O . SER A 1 303 ? -39.837 2.618 0.988 1.00 73.38 303 SER A O 1
ATOM 2350 N N . MET A 1 304 ? -38.229 3.275 -0.430 1.00 71.19 304 MET A N 1
ATOM 2351 C CA . MET A 1 304 ? -37.993 4.551 0.238 1.00 71.19 304 MET A CA 1
ATOM 2352 C C . MET A 1 304 ? -39.096 5.560 -0.095 1.00 71.19 304 MET A C 1
ATOM 2354 O O . MET A 1 304 ? -39.461 5.764 -1.252 1.00 71.19 304 MET A O 1
ATOM 2358 N N . SER A 1 305 ? -39.583 6.258 0.931 1.00 77.69 305 SER A N 1
ATOM 2359 C CA . SER A 1 305 ? -40.526 7.363 0.767 1.00 77.69 305 SER A CA 1
ATOM 2360 C C . SER A 1 305 ? -39.858 8.542 0.059 1.00 77.69 305 SER A C 1
ATOM 2362 O O . SER A 1 305 ? -38.831 9.062 0.506 1.00 77.69 305 SER A O 1
ATOM 2364 N N . ALA A 1 306 ? -40.484 9.025 -1.015 1.00 71.38 306 ALA A N 1
ATOM 2365 C CA . ALA A 1 306 ? -40.044 10.231 -1.716 1.00 71.38 306 ALA A CA 1
ATOM 2366 C C . ALA A 1 306 ? -39.966 11.453 -0.779 1.00 71.38 306 ALA A C 1
ATOM 2368 O O . ALA A 1 306 ? -39.093 12.306 -0.944 1.00 71.38 306 ALA A O 1
ATOM 2369 N N . ILE A 1 307 ? -40.830 11.504 0.244 1.00 71.81 307 ILE A N 1
ATOM 2370 C CA . ILE A 1 307 ? -40.846 12.567 1.257 1.00 71.81 307 ILE A CA 1
ATOM 2371 C C . ILE A 1 307 ? -39.589 12.506 2.133 1.00 71.81 307 ILE A C 1
ATOM 2373 O O . ILE A 1 307 ? -39.006 13.547 2.441 1.00 71.81 307 ILE A O 1
ATOM 2377 N N . ASP A 1 308 ? -39.135 11.310 2.506 1.00 64.44 308 ASP A N 1
ATOM 2378 C CA . ASP A 1 308 ? -37.944 11.148 3.344 1.00 64.44 308 ASP A CA 1
ATOM 2379 C C . ASP A 1 308 ? -36.659 11.446 2.565 1.00 64.44 308 ASP A C 1
ATOM 2381 O O . ASP A 1 308 ? -35.750 12.088 3.095 1.00 64.44 308 ASP A O 1
ATOM 2385 N N . ILE A 1 309 ? -36.617 11.092 1.276 1.00 61.44 309 ILE A N 1
ATOM 2386 C CA . ILE A 1 309 ? -35.522 11.470 0.370 1.00 61.44 309 ILE A CA 1
ATOM 2387 C C . ILE A 1 309 ? -35.469 12.996 0.198 1.00 61.44 309 ILE A C 1
ATOM 2389 O O . ILE A 1 309 ? -34.392 13.593 0.289 1.00 61.44 309 ILE A O 1
ATOM 2393 N N . ALA A 1 310 ? -36.620 13.647 -0.004 1.00 60.28 310 ALA A N 1
ATOM 2394 C CA . ALA A 1 310 ? -36.702 15.101 -0.122 1.00 60.28 310 ALA A CA 1
ATOM 2395 C C . ALA A 1 310 ? -36.264 15.808 1.173 1.00 60.28 310 ALA A C 1
ATOM 2397 O O . ALA A 1 310 ? -35.464 16.743 1.117 1.00 60.28 310 ALA A O 1
ATOM 2398 N N . ARG A 1 311 ? -36.703 15.325 2.347 1.00 67.56 311 ARG A N 1
ATOM 2399 C CA . ARG A 1 311 ? -36.244 15.838 3.652 1.00 67.56 311 ARG A CA 1
ATOM 2400 C C . ARG A 1 311 ? -34.738 15.696 3.828 1.00 67.56 311 ARG A C 1
ATOM 2402 O O . ARG A 1 311 ? -34.090 16.668 4.206 1.00 67.56 311 ARG A O 1
ATOM 2409 N N . ALA A 1 312 ? -34.176 14.522 3.542 1.00 56.34 312 ALA A N 1
ATOM 2410 C CA . ALA A 1 312 ? -32.740 14.285 3.670 1.00 56.34 312 ALA A CA 1
ATOM 2411 C C . ALA A 1 312 ? -31.920 15.228 2.772 1.00 56.34 312 ALA A C 1
ATOM 2413 O O . ALA A 1 312 ? -30.902 15.766 3.208 1.00 56.34 312 ALA A O 1
ATOM 2414 N N . LYS A 1 313 ? -32.397 15.494 1.549 1.00 56.75 313 LYS A N 1
ATOM 2415 C CA . LYS A 1 313 ? -31.741 16.413 0.610 1.00 56.75 313 LYS A CA 1
ATOM 2416 C C . LYS A 1 313 ? -31.837 17.879 1.046 1.00 56.75 313 LYS A C 1
ATOM 2418 O O . LYS A 1 313 ? -30.854 18.606 0.962 1.00 56.75 313 LYS A O 1
ATOM 2423 N N . LEU A 1 314 ? -32.978 18.308 1.586 1.00 62.59 314 LEU A N 1
ATOM 2424 C CA . LEU A 1 314 ? -33.128 19.660 2.144 1.00 62.59 314 LEU A CA 1
ATOM 2425 C C . LEU A 1 314 ? -32.238 19.882 3.377 1.00 62.59 314 LEU A C 1
ATOM 2427 O O . LEU A 1 314 ? -31.688 20.968 3.559 1.00 62.59 314 LEU A O 1
ATOM 2431 N N . LEU A 1 315 ? -32.055 18.849 4.204 1.00 55.00 315 LEU A N 1
ATOM 2432 C CA . LEU A 1 315 ? -31.138 18.895 5.342 1.00 55.00 315 LEU A CA 1
ATOM 2433 C C . LEU A 1 315 ? -29.665 18.960 4.903 1.00 55.00 315 LEU A C 1
ATOM 2435 O O . LEU A 1 315 ? -28.885 19.637 5.569 1.00 55.00 315 LEU A O 1
ATOM 2439 N N . SER A 1 316 ? -29.283 18.328 3.783 1.00 42.75 316 SER A N 1
ATOM 2440 C CA . SER A 1 316 ? -27.914 18.436 3.251 1.00 42.75 316 SER A CA 1
ATOM 2441 C C . SER A 1 316 ? -27.638 19.809 2.628 1.00 42.75 316 SER A C 1
ATOM 2443 O O . SER A 1 316 ? -26.576 20.376 2.851 1.00 42.75 316 SER A O 1
ATOM 2445 N N . MET A 1 317 ? -28.610 20.411 1.934 1.00 48.28 317 MET A N 1
ATOM 2446 C CA . MET A 1 317 ? -28.450 21.745 1.328 1.00 48.28 317 MET A CA 1
ATOM 2447 C C . MET A 1 317 ? -28.305 22.869 2.371 1.00 48.28 317 MET A C 1
ATOM 2449 O O . MET A 1 317 ? -27.619 23.858 2.117 1.00 48.28 317 MET A O 1
ATOM 2453 N N . LYS A 1 318 ? -28.886 22.705 3.570 1.00 46.50 318 LYS A N 1
ATOM 2454 C CA . LYS A 1 318 ? -28.653 23.599 4.723 1.00 46.50 318 LYS A CA 1
ATOM 2455 C C . LYS A 1 318 ? -27.238 23.497 5.313 1.00 46.50 318 LYS A C 1
ATOM 2457 O O . LYS A 1 318 ? -26.830 24.393 6.043 1.00 46.50 318 LYS A O 1
ATOM 2462 N N . SER A 1 319 ? -26.509 22.416 5.030 1.00 39.97 319 SER A N 1
ATOM 2463 C CA . SER A 1 319 ? -25.107 22.235 5.434 1.00 39.97 319 SER A CA 1
ATOM 2464 C C . SER A 1 319 ? -24.159 23.001 4.506 1.00 39.97 319 SER A C 1
ATOM 2466 O O . SER A 1 319 ? -23.208 23.623 4.975 1.00 39.97 319 SER A O 1
ATOM 2468 N N . ASP A 1 320 ? -24.466 23.021 3.208 1.00 36.72 320 ASP A N 1
ATOM 2469 C CA . ASP A 1 320 ? -23.560 23.541 2.175 1.00 36.72 320 ASP A CA 1
ATOM 2470 C C . ASP A 1 320 ? -23.616 25.073 2.027 1.00 36.72 320 ASP A C 1
ATOM 2472 O O . ASP A 1 320 ? -22.721 25.682 1.447 1.00 36.72 320 ASP A O 1
ATOM 2476 N N . THR A 1 321 ? -24.624 25.734 2.605 1.00 33.38 321 THR A N 1
ATOM 2477 C CA . THR A 1 321 ? -24.762 27.203 2.548 1.00 33.38 321 THR A CA 1
ATOM 2478 C C . THR A 1 321 ? -23.809 27.960 3.483 1.00 33.38 321 THR A C 1
ATOM 2480 O O . THR A 1 321 ? -23.716 29.180 3.385 1.00 33.38 321 THR A O 1
ATOM 2483 N N . ASN A 1 322 ? -23.055 27.263 4.343 1.00 32.03 322 ASN A N 1
ATOM 2484 C CA . ASN A 1 322 ? -22.076 27.872 5.255 1.00 32.03 322 ASN A CA 1
ATOM 2485 C C . ASN A 1 322 ? -20.617 27.778 4.770 1.00 32.03 322 ASN A C 1
ATOM 2487 O O . ASN A 1 322 ? -19.702 28.127 5.517 1.00 32.03 322 ASN A O 1
ATOM 2491 N N . SER A 1 323 ? -20.366 27.326 3.539 1.00 32.94 323 SER A N 1
ATOM 2492 C CA . SER A 1 323 ? -19.007 27.198 3.003 1.00 32.94 323 SER A CA 1
ATOM 2493 C C . SER A 1 323 ? -18.930 27.597 1.530 1.00 32.94 323 SER A C 1
ATOM 2495 O O . SER A 1 323 ? -18.703 26.759 0.661 1.00 32.94 323 SER A O 1
ATOM 2497 N N . SER A 1 324 ? -19.085 28.892 1.261 1.00 27.59 324 SER A N 1
ATOM 2498 C CA . SER A 1 324 ? -18.797 29.492 -0.046 1.00 27.59 324 SER A CA 1
ATOM 2499 C C . SER A 1 324 ? -17.702 30.545 0.122 1.00 27.59 324 SER A C 1
ATOM 2501 O O . SER A 1 324 ? -17.964 31.657 0.570 1.00 27.59 324 SER A O 1
ATOM 2503 N N . GLY A 1 325 ? -16.465 30.181 -0.216 1.00 23.72 325 GLY A N 1
ATOM 2504 C CA . GLY A 1 325 ? -15.302 31.068 -0.261 1.00 23.72 325 GLY A CA 1
ATOM 2505 C C . GLY A 1 325 ? -14.273 30.494 -1.231 1.00 23.72 325 GLY A C 1
ATOM 2506 O O . GLY A 1 325 ? -13.860 29.350 -1.080 1.00 23.72 325 GLY A O 1
ATOM 2507 N N . ALA A 1 326 ? -13.960 31.263 -2.269 1.00 24.47 326 ALA A N 1
ATOM 2508 C CA . ALA A 1 326 ? -13.481 30.811 -3.566 1.00 24.47 326 ALA A CA 1
ATOM 2509 C C . ALA A 1 326 ? -12.057 30.223 -3.630 1.00 24.47 326 ALA A C 1
ATOM 2511 O O . ALA A 1 326 ? -11.164 30.500 -2.835 1.00 24.47 326 ALA A O 1
ATOM 2512 N N . THR A 1 327 ? -11.921 29.434 -4.689 1.00 23.92 327 THR A N 1
ATOM 2513 C CA . THR A 1 327 ? -10.786 28.769 -5.330 1.00 23.92 327 THR A CA 1
ATOM 2514 C C . THR A 1 327 ? -9.573 29.648 -5.648 1.00 23.92 327 THR A C 1
ATOM 2516 O O . THR A 1 327 ? -9.717 30.743 -6.185 1.00 23.92 327 THR A O 1
ATOM 2519 N N . GLY A 1 328 ? -8.381 29.069 -5.487 1.00 20.59 328 GLY A N 1
ATOM 2520 C CA . GLY A 1 328 ? -7.152 29.454 -6.179 1.00 20.59 328 GLY A CA 1
ATOM 2521 C C . GLY A 1 328 ? -6.379 28.190 -6.564 1.00 20.59 328 GLY A C 1
ATOM 2522 O O . GLY A 1 328 ? -5.937 27.442 -5.696 1.00 20.59 328 GLY A O 1
ATOM 2523 N N . TYR A 1 329 ? -6.304 27.923 -7.867 1.00 21.72 329 TYR A N 1
ATOM 2524 C CA . TYR A 1 329 ? -5.643 26.776 -8.488 1.00 21.72 329 TYR A CA 1
ATOM 2525 C C . TYR A 1 329 ? -4.119 26.837 -8.340 1.00 21.72 329 TYR A C 1
ATOM 2527 O O . TYR A 1 329 ? -3.529 27.880 -8.608 1.00 21.72 329 TYR A O 1
ATOM 2535 N N . SER A 1 330 ? -3.496 25.702 -8.006 1.00 19.97 330 SER A N 1
ATOM 2536 C CA . SER A 1 330 ? -2.156 25.267 -8.448 1.00 19.97 330 SER A CA 1
ATOM 2537 C C . SER A 1 330 ? -1.896 23.862 -7.895 1.00 19.97 330 SER A C 1
ATOM 2539 O O . SER A 1 330 ? -1.592 23.695 -6.715 1.00 19.97 330 SER A O 1
ATOM 2541 N N . SER A 1 331 ? -2.064 22.835 -8.728 1.00 22.03 331 SER A N 1
ATOM 2542 C CA . SER A 1 331 ? -1.791 21.441 -8.364 1.00 22.03 331 SER A CA 1
ATOM 2543 C C . SER A 1 331 ? -0.415 21.048 -8.889 1.00 22.03 331 SER A C 1
ATOM 2545 O O . SER A 1 331 ? -0.279 20.626 -10.032 1.00 22.03 331 SER A O 1
ATOM 2547 N N . SER A 1 332 ? 0.602 21.200 -8.045 1.00 21.33 332 SER A N 1
ATOM 2548 C CA . SER A 1 332 ? 1.908 20.568 -8.236 1.00 21.33 332 SER A CA 1
ATOM 2549 C C . SER A 1 332 ? 1.851 19.188 -7.584 1.00 21.33 332 SER A C 1
ATOM 2551 O O . SER A 1 332 ? 1.859 19.075 -6.356 1.00 21.33 332 SER A O 1
ATOM 2553 N N . SER A 1 333 ? 1.719 18.139 -8.392 1.00 23.69 333 SER A N 1
ATOM 2554 C CA . SER A 1 333 ? 1.760 16.747 -7.938 1.00 23.69 333 SER A CA 1
ATOM 2555 C C . SER A 1 333 ? 3.179 16.418 -7.478 1.00 23.69 333 SER A C 1
ATOM 2557 O O . SER A 1 333 ? 4.098 16.358 -8.288 1.00 23.69 333 SER A O 1
ATOM 2559 N N . ASN A 1 334 ? 3.379 16.253 -6.170 1.00 22.30 334 ASN A N 1
ATOM 2560 C CA . ASN A 1 334 ? 4.677 15.882 -5.620 1.00 22.30 334 ASN A CA 1
ATOM 2561 C C . ASN A 1 334 ? 4.959 14.392 -5.851 1.00 22.30 334 ASN A C 1
ATOM 2563 O O . ASN A 1 334 ? 4.138 13.520 -5.576 1.00 22.30 334 ASN A O 1
ATOM 2567 N N . LEU A 1 335 ? 6.196 14.114 -6.255 1.00 28.12 335 LEU A N 1
ATOM 2568 C CA . LEU A 1 335 ? 6.777 12.799 -6.539 1.00 28.12 335 LEU A CA 1
ATOM 2569 C C . LEU A 1 335 ? 6.793 11.818 -5.342 1.00 28.12 335 LEU A C 1
ATOM 2571 O O . LEU A 1 335 ? 7.166 10.657 -5.482 1.00 28.12 335 LEU A O 1
ATOM 2575 N N . SER A 1 336 ? 6.345 12.265 -4.164 1.00 24.50 336 SER A N 1
ATOM 2576 C CA . SER A 1 336 ? 6.081 11.439 -2.978 1.00 24.50 336 SER A CA 1
ATOM 2577 C C . SER A 1 336 ? 4.888 10.488 -3.138 1.00 24.50 336 SER A C 1
ATOM 2579 O O . SER A 1 336 ? 4.686 9.613 -2.298 1.00 24.50 336 SER A O 1
ATOM 2581 N N . ASP A 1 337 ? 4.111 10.640 -4.210 1.00 28.23 337 ASP A N 1
ATOM 2582 C CA . ASP A 1 337 ? 2.899 9.863 -4.465 1.00 28.23 337 ASP A CA 1
ATOM 2583 C C . ASP A 1 337 ? 3.162 8.456 -5.051 1.00 28.23 337 ASP A C 1
ATOM 2585 O O . ASP A 1 337 ? 2.239 7.679 -5.278 1.00 28.23 337 ASP A O 1
ATOM 2589 N N . ILE A 1 338 ? 4.425 8.070 -5.266 1.00 31.95 338 ILE A N 1
ATOM 2590 C CA . ILE A 1 338 ? 4.780 6.743 -5.809 1.00 31.95 338 ILE A CA 1
ATOM 2591 C C . ILE A 1 338 ? 4.881 5.666 -4.704 1.00 31.95 338 ILE A C 1
ATOM 2593 O O . ILE A 1 338 ? 4.839 4.470 -4.987 1.00 31.95 338 ILE A O 1
ATOM 2597 N N . SER A 1 339 ? 4.878 6.055 -3.423 1.00 27.38 339 SER A N 1
ATOM 2598 C CA . SER A 1 339 ? 4.851 5.121 -2.281 1.00 27.38 339 SER A CA 1
ATOM 2599 C C . SER A 1 339 ? 3.433 4.736 -1.837 1.00 27.38 339 SER A C 1
ATOM 2601 O O . SER A 1 339 ? 3.206 4.411 -0.669 1.00 27.38 339 SER A O 1
ATOM 2603 N N . TYR A 1 340 ? 2.442 4.769 -2.731 1.00 38.09 340 TYR A N 1
ATOM 2604 C CA . TYR A 1 340 ? 1.094 4.336 -2.375 1.00 38.09 340 TYR A CA 1
ATOM 2605 C C . TYR A 1 340 ? 0.947 2.833 -2.537 1.00 38.09 340 TYR A C 1
ATOM 2607 O O . TYR A 1 340 ? 0.794 2.292 -3.627 1.00 38.09 340 TYR A O 1
ATOM 2615 N N . CYS A 1 341 ? 1.007 2.176 -1.380 1.00 31.66 341 CYS A N 1
ATOM 2616 C CA . CYS A 1 341 ? 0.769 0.763 -1.165 1.00 31.66 341 CYS A CA 1
ATOM 2617 C C . CYS A 1 341 ? -0.448 0.276 -1.966 1.00 31.66 341 CYS A C 1
ATOM 2619 O O . CYS A 1 341 ? -1.597 0.516 -1.572 1.00 31.66 341 CYS A O 1
ATOM 2621 N N . GLY A 1 342 ? -0.143 -0.389 -3.086 1.00 28.78 342 GLY A N 1
ATOM 2622 C CA . GLY A 1 342 ? -1.051 -1.088 -3.998 1.00 28.78 342 GLY A CA 1
ATOM 2623 C C . GLY A 1 342 ? -1.450 -2.473 -3.524 1.00 28.78 342 GLY A C 1
ATOM 2624 O O . GLY A 1 342 ? -0.811 -3.013 -2.585 1.00 28.78 342 GLY A O 1
#

Foldseek 3Di:
DAADLVWLFWDKDWDKDWQDFPCLVVVPDFIEMFIWIWTWGWDADPVRFIKTKIWIWGDDDPVPDDDPRYHYKTKTKMKMWGDPDPPDIDMDMDIDIGRPDDDDRVVRVVVLVVLVVVLVVCVLVLLLLLLVVLLLVVQVVVDVVVDQDPDAQAAPPPRHHNDDDDPPPPDDDFAAASRPRHGHDPVQKDWDWHWDQDPVRDIDTDIGIHGPVVSVVSSPDDSSVSSSVVGPHPQLAAPPPRHGPDDDDPPDPDDDFAAAPPPRGGHHPVQKDWDWDWDQDPVRDTDTDIHIHGNVVVVVVVPDDPVVVVVVVVVVVVVPVVDDDDDDDDDDPDSNVVSNDD

Secondary structure (DSSP, 8-state):
----SSSTT-EEEEEEEEE--TTGGGTSSPEEEEEEEEEEEEEE-TT--EEEEEEEEE---TT-PPPTTEEE-EEEEEEEEEEEETTEEEEEEEEEEE-SSSSHHHHHHHHHHHHHHHHGGGHHHHHHHHHHHHHHHHHHHHHHHH------SB-TTT--B-----TT--S-PPPB-TTT--B--GGGEEEEEEEEE-TTS-EEEEEEEEEHHHHHHHHHS-HHHHHHHHS--SS-B-TTT--B-----TT-TT----B-TTT--B--GGGEEEEEEEEE-TTS-EEEEEEEEEHHHHHHHHHS-HHHHHHHHHHHHHHHTT------------GGGGG---

Organism: NCBI:txid4796